Protein AF-0000000086747453 (afdb_homodimer)

Sequence (308 aa):
MSNSTLVGLSLPAKHEIEIAMRSQRELAAFLSTTLETQQISIKGTDDTFHQIELPTSALTMLMDILGELAAGNAVQIVPVHAELTTQEAANIMNVSRPHMVKLLEEGQLPHHKTGRHRRVLFSDLMEYKKKRDADSLAAMQELADQAQKLGLGYMSNSTLVGLSLPAKHEIEIAMRSQRELAAFLSTTLETQQISIKGTDDTFHQIELPTSALTMLMDILGELAAGNAVQIVPVHAELTTQEAANIMNVSRPHMVKLLEEGQLPHHKTGRHRRVLFSDLMEYKKKRDADSLAAMQELADQAQKLGLGY

InterPro domains:
  IPR010093 SinI-like, DNA-binding domain [TIGR01764] (84-131)
  IPR041657 Helix-turn-helix domain, group 17 [PF12728] (84-132)

Secondary structure (DSSP, 8-state):
------TT--PPPHHHHHHHHHHHHHHHHH--TTSSEEEEEEE-TTS-EEEEEEEHHHHHHHHHHHHHHHTT-EEEEEEEPSEE-HHHHHHHHTS-HHHHHHHHHTTSS--EEETTEEEEEHHHHHHHHHHHHHHHHHHHHHHHHHHHHHS---/------TT--PPPHHHHHHHHHHHHHHHHH--TTSSEEEEEEE-TTS-EEEEEEEHHHHHHHHHHHHHHHTT-EEEEEEEPSEE-HHHHHHHHTS-HHHHHHHHHTTSS--EEETTEEEEEHHHHHHHHHHHHHHHHHHHHHHHHHHHHHS---

Foldseek 3Di:
DFPQVPPPFDWDDPVLLVVLVVVLVVLVVVQDPVDQWDWDWDQDPVRDTDIDIDGSVVSVVVSVCSVQNNVRHTDTDGDDDQKDFLVRLCVVLVHDSVVSVVCDVVPVFDWDDDDPTIIGGPVRSVVSSVVVVVVVVVVVVVVVVVVVVVPDPD/DFPQVPPPFDWDDPVLLVVLVVVLVVLVVVQDPVDQWDWDWDQDPVRDTDIDIDGSVVSVVVSVCSVQNNVRHTDTDGDDDQKDFLVRLCVVLVHDSVVSVVCDVVPVFDWDDDDPTIIGGPVRSVVSSVVVVVVVVVVVVVVVVVVVVVPDPD

Radius of gyration: 23.02 Å; Cα contacts (8 Å, |Δi|>4): 430; chains: 2; bounding box: 69×55×70 Å

Solvent-accessible surface area (backbone atoms only — not comparable to full-atom values): 16741 Å² total; per-residue (Å²): 129,86,77,47,71,68,81,75,66,51,67,52,50,72,69,46,18,56,38,18,45,53,31,29,54,50,47,61,71,38,58,59,87,85,42,69,56,41,50,32,29,37,49,23,91,84,74,42,74,43,79,42,56,37,41,31,67,57,53,52,49,40,41,51,50,24,49,37,26,38,72,56,29,20,63,42,63,36,74,40,58,67,64,26,44,58,60,55,46,10,58,74,68,68,48,52,50,69,57,43,50,48,40,43,73,70,60,76,38,78,66,46,66,64,87,92,42,58,32,30,43,39,69,58,50,46,52,47,49,52,52,50,53,52,50,48,53,50,49,50,50,49,49,52,52,47,47,56,64,70,46,78,88,118,128,86,75,47,72,68,82,77,64,51,68,52,50,72,70,47,17,55,37,17,46,54,30,30,53,52,48,61,72,37,57,60,87,84,42,71,55,42,50,32,28,37,49,24,91,84,73,42,74,44,79,40,55,38,40,29,69,57,53,52,49,40,40,52,50,24,50,38,25,38,72,56,29,19,63,41,63,35,74,39,58,66,65,26,44,57,59,55,47,9,58,75,67,68,48,53,50,70,56,43,51,49,39,42,73,72,60,78,39,78,68,47,68,64,86,93,42,58,33,30,43,40,68,56,49,46,51,47,50,51,52,50,53,52,50,48,52,50,50,50,49,50,51,51,52,47,44,56,66,68,46,80,88,118

Structure (mmCIF, N/CA/C/O backbone):
data_AF-0000000086747453-model_v1
#
loop_
_entity.id
_entity.type
_entity.pdbx_description
1 polymer 'DNA-binding protein'
#
loop_
_atom_site.group_PDB
_atom_site.id
_atom_site.type_symbol
_atom_site.label_atom_id
_atom_site.label_alt_id
_atom_site.label_comp_id
_atom_site.label_asym_id
_atom_site.label_entity_id
_atom_site.label_seq_id
_atom_site.pdbx_PDB_ins_code
_atom_site.Cartn_x
_atom_site.Cartn_y
_atom_site.Cartn_z
_atom_site.occupancy
_atom_site.B_iso_or_equiv
_atom_site.auth_seq_id
_atom_site.auth_comp_id
_atom_site.auth_asym_id
_atom_site.auth_atom_id
_atom_site.pdbx_PDB_model_num
ATOM 1 N N . MET A 1 1 ? 0.78 7.035 16.438 1 29.84 1 MET A N 1
ATOM 2 C CA . MET A 1 1 ? 1.633 7.344 15.289 1 29.84 1 MET A CA 1
ATOM 3 C C . MET A 1 1 ? 1.836 6.113 14.414 1 29.84 1 MET A C 1
ATOM 5 O O . MET A 1 1 ? 2.299 5.078 14.891 1 29.84 1 MET A O 1
ATOM 9 N N . SER A 1 2 ? 0.952 5.84 13.469 1 36.12 2 SER A N 1
ATOM 10 C CA . SER A 1 2 ? 0.853 4.602 12.703 1 36.12 2 SER A CA 1
ATOM 11 C C . SER A 1 2 ? 2.182 4.254 12.039 1 36.12 2 SER A C 1
ATOM 13 O O . SER A 1 2 ? 2.734 5.059 11.289 1 36.12 2 SER A O 1
ATOM 15 N N . ASN A 1 3 ? 2.922 3.449 12.727 1 36.38 3 ASN A N 1
ATOM 16 C CA . ASN A 1 3 ? 4.207 2.904 12.297 1 36.38 3 ASN A CA 1
ATOM 17 C C . ASN A 1 3 ? 4.117 2.289 10.906 1 36.38 3 ASN A C 1
ATOM 19 O O . ASN A 1 3 ? 3.631 1.168 10.742 1 36.38 3 ASN A O 1
ATOM 23 N N . SER A 1 4 ? 3.826 3.025 9.953 1 43.78 4 SER A N 1
ATOM 24 C CA . SER A 1 4 ? 3.934 2.475 8.609 1 43.78 4 SER A CA 1
ATOM 25 C C . SER A 1 4 ? 5.301 1.841 8.375 1 43.78 4 SER A C 1
ATOM 27 O O . SER A 1 4 ? 6.332 2.467 8.633 1 43.78 4 SER A O 1
ATOM 29 N N . THR A 1 5 ? 5.414 0.6 8.641 1 41.72 5 THR A N 1
ATOM 30 C CA . THR A 1 5 ? 6.652 -0.098 8.312 1 41.72 5 THR A CA 1
ATOM 31 C C . THR A 1 5 ? 7.141 0.287 6.922 1 41.72 5 THR A C 1
ATOM 33 O O . THR A 1 5 ? 6.445 0.063 5.93 1 41.72 5 THR A O 1
ATOM 36 N N . LEU A 1 6 ? 7.742 1.444 6.836 1 48 6 LEU A N 1
ATOM 37 C CA . LEU A 1 6 ? 8.406 1.953 5.641 1 48 6 LEU A CA 1
ATOM 38 C C . LEU A 1 6 ? 9.531 1.023 5.207 1 48 6 LEU A C 1
ATOM 40 O O . LEU A 1 6 ? 10.672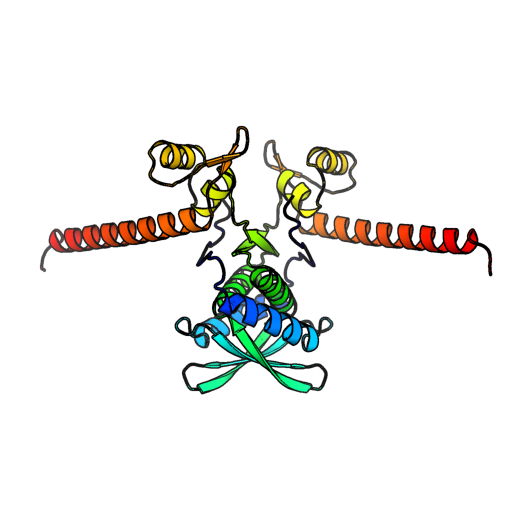 1.463 5.031 1 48 6 LEU A O 1
ATOM 44 N N . VAL A 1 7 ? 9.352 -0.242 5.414 1 45.88 7 VAL A N 1
ATOM 45 C CA . VAL A 1 7 ? 10.477 -1.063 4.984 1 45.88 7 VAL A CA 1
ATOM 46 C C . VAL A 1 7 ? 10.539 -1.102 3.459 1 45.88 7 VAL A C 1
ATOM 48 O O . VAL A 1 7 ? 9.578 -1.501 2.801 1 45.88 7 VAL A O 1
ATOM 51 N N . GLY A 1 8 ? 11.656 -0.355 2.9 1 60.25 8 GLY A N 1
ATOM 52 C CA . GLY A 1 8 ? 12.336 -0.325 1.614 1 60.25 8 GLY A CA 1
ATOM 53 C C . GLY A 1 8 ? 11.648 0.57 0.6 1 60.25 8 GLY A C 1
ATOM 54 O O . GLY A 1 8 ? 11.328 0.131 -0.508 1 60.25 8 GLY A O 1
ATOM 55 N N . LEU A 1 9 ? 11.18 1.606 1.142 1 74.06 9 LEU A N 1
ATOM 56 C CA . LEU A 1 9 ? 10.633 2.572 0.195 1 74.06 9 LEU A CA 1
ATOM 57 C C . LEU A 1 9 ? 11.711 3.045 -0.78 1 74.06 9 LEU A C 1
ATOM 59 O O . LEU A 1 9 ? 12.781 3.48 -0.362 1 74.06 9 LEU A O 1
ATOM 63 N N . SER A 1 10 ? 11.617 2.59 -1.969 1 78.25 10 SER A N 1
ATOM 64 C CA . SER A 1 10 ? 12.547 3.025 -3.006 1 78.25 10 SER A CA 1
ATOM 65 C C . SER A 1 10 ? 11.836 3.215 -4.34 1 78.25 10 SER A C 1
ATOM 67 O O . SER A 1 10 ? 10.805 2.592 -4.594 1 78.25 10 SER A O 1
ATOM 69 N N . LEU A 1 11 ? 12.375 4.125 -5.109 1 86.88 11 LEU A N 1
ATOM 70 C CA . LEU A 1 11 ? 11.906 4.242 -6.484 1 86.88 11 LEU A CA 1
ATOM 71 C C . LEU A 1 11 ? 12.32 3.029 -7.309 1 86.88 11 LEU A C 1
ATOM 73 O O . LEU A 1 11 ? 13.422 2.508 -7.137 1 86.88 11 LEU A O 1
ATOM 77 N N . PRO A 1 12 ? 11.43 2.654 -8.195 1 89.44 12 PRO A N 1
ATOM 78 C CA . PRO A 1 12 ? 11.805 1.506 -9.023 1 89.44 12 PRO A CA 1
ATOM 79 C C . PRO A 1 12 ? 12.852 1.86 -10.078 1 89.44 12 PRO A C 1
ATOM 81 O O . PRO A 1 12 ? 12.82 2.961 -10.633 1 89.44 12 PRO A O 1
ATOM 84 N N . ALA A 1 13 ? 13.742 0.905 -10.375 1 90.31 13 ALA A N 1
ATOM 85 C CA . ALA A 1 13 ? 14.688 1.031 -11.477 1 90.31 13 ALA A CA 1
ATOM 86 C C . ALA A 1 13 ? 13.977 0.874 -12.82 1 90.31 13 ALA A C 1
ATOM 88 O O . ALA A 1 13 ? 12.844 0.397 -12.883 1 90.31 13 ALA A O 1
ATOM 89 N N . LYS A 1 14 ? 14.625 1.313 -13.859 1 93.44 14 LYS A N 1
ATOM 90 C CA . LYS A 1 14 ? 14.039 1.251 -15.195 1 93.44 14 LYS A CA 1
ATOM 91 C C . LYS A 1 14 ? 13.602 -0.171 -15.539 1 93.44 14 LYS A C 1
ATOM 93 O O . LYS A 1 14 ? 12.5 -0.383 -16.047 1 93.44 14 LYS A O 1
ATOM 98 N N . HIS A 1 15 ? 14.484 -1.06 -15.273 1 94.56 15 HIS A N 1
ATOM 99 C CA . HIS A 1 15 ? 14.156 -2.449 -15.57 1 94.56 15 HIS A CA 1
ATOM 100 C C . HIS A 1 15 ? 12.977 -2.934 -14.742 1 94.56 15 HIS A C 1
ATOM 102 O O . HIS A 1 15 ? 12.156 -3.721 -15.219 1 94.56 15 HIS A O 1
ATOM 108 N N . GLU A 1 16 ? 12.875 -2.498 -13.539 1 94.75 16 GLU A N 1
ATOM 109 C CA . GLU A 1 16 ? 11.766 -2.863 -12.664 1 94.75 16 GLU A CA 1
ATOM 110 C C . GLU A 1 16 ? 10.445 -2.322 -13.203 1 94.75 16 GLU A C 1
ATOM 112 O O . GLU A 1 16 ? 9.406 -2.982 -13.094 1 94.75 16 GLU A O 1
ATOM 117 N N . ILE A 1 17 ? 10.523 -1.172 -13.781 1 96.25 17 ILE A N 1
ATOM 118 C CA . ILE A 1 17 ? 9.344 -0.537 -14.359 1 96.25 17 ILE A CA 1
ATOM 119 C C . ILE A 1 17 ? 8.789 -1.404 -15.492 1 96.25 17 ILE A C 1
ATOM 121 O O . ILE A 1 17 ? 7.586 -1.666 -15.547 1 96.25 17 ILE A O 1
ATOM 125 N N . GLU A 1 18 ? 9.648 -1.836 -16.266 1 97.69 18 GLU A N 1
ATOM 126 C CA . GLU A 1 18 ? 9.25 -2.658 -17.391 1 97.69 18 GLU A CA 1
ATOM 127 C C . GLU A 1 18 ? 8.633 -3.977 -16.938 1 97.69 18 GLU A C 1
ATOM 129 O O . GLU A 1 18 ? 7.605 -4.402 -17.469 1 97.69 18 GLU A O 1
ATOM 134 N N . ILE A 1 19 ? 9.234 -4.559 -15.961 1 98.06 19 ILE A N 1
ATOM 135 C CA . ILE A 1 19 ? 8.742 -5.828 -15.445 1 98.06 19 ILE A CA 1
ATOM 136 C C . ILE A 1 19 ? 7.387 -5.617 -14.766 1 98.06 19 ILE A C 1
ATOM 138 O O . ILE A 1 19 ? 6.48 -6.441 -14.906 1 98.06 19 ILE A O 1
ATOM 142 N N . ALA A 1 20 ? 7.285 -4.535 -14.094 1 98.38 20 ALA A N 1
ATOM 143 C CA . ALA A 1 20 ? 6.035 -4.223 -13.398 1 98.38 20 ALA A CA 1
ATOM 144 C C . ALA A 1 20 ? 4.891 -4.043 -14.398 1 98.38 20 ALA A C 1
ATOM 146 O O . ALA A 1 20 ? 3.771 -4.5 -14.148 1 98.38 20 ALA A O 1
ATOM 147 N N . MET A 1 21 ? 5.16 -3.393 -15.484 1 98 21 MET A N 1
ATOM 148 C CA . MET A 1 21 ? 4.145 -3.184 -16.516 1 98 21 MET A CA 1
ATOM 149 C C . MET A 1 21 ? 3.633 -4.516 -17.047 1 98 21 MET A C 1
ATOM 151 O O . MET A 1 21 ? 2.424 -4.734 -17.125 1 98 21 MET A O 1
ATOM 155 N N . ARG A 1 22 ? 4.547 -5.344 -17.375 1 97.81 22 ARG A N 1
ATOM 156 C CA . ARG A 1 22 ? 4.188 -6.648 -17.906 1 97.81 22 ARG A CA 1
ATOM 157 C C . ARG A 1 22 ? 3.471 -7.5 -16.875 1 97.81 22 ARG A C 1
ATOM 159 O O . ARG A 1 22 ? 2.449 -8.125 -17.172 1 97.81 22 ARG A O 1
ATOM 166 N N . SER A 1 23 ? 3.967 -7.527 -15.703 1 98 23 SER A N 1
ATOM 167 C CA . SER A 1 23 ? 3.402 -8.391 -14.664 1 98 23 SER A CA 1
ATOM 168 C C . SER A 1 23 ? 2.029 -7.895 -14.219 1 98 23 SER A C 1
ATOM 170 O O . SER A 1 23 ? 1.165 -8.695 -13.859 1 98 23 SER A O 1
ATOM 172 N N . GLN A 1 24 ? 1.843 -6.617 -14.258 1 97.75 24 GLN A N 1
ATOM 173 C CA . GLN A 1 24 ? 0.52 -6.09 -13.938 1 97.75 24 GLN A CA 1
ATOM 174 C C . GLN A 1 24 ? -0.531 -6.613 -14.906 1 97.75 24 GLN A C 1
ATOM 176 O O . GLN A 1 24 ? -1.608 -7.047 -14.492 1 97.75 24 GLN A O 1
ATOM 181 N N . ARG A 1 25 ? -0.202 -6.52 -16.156 1 97.06 25 ARG A N 1
ATOM 182 C CA . ARG A 1 25 ? -1.124 -6.973 -17.203 1 97.06 25 ARG A CA 1
ATOM 183 C C . ARG A 1 25 ? -1.406 -8.469 -17.062 1 97.06 25 ARG A C 1
ATOM 185 O O . ARG A 1 25 ? -2.555 -8.898 -17.188 1 97.06 25 ARG A O 1
ATOM 192 N N . GLU A 1 26 ? -0.38 -9.203 -16.859 1 96.69 26 GLU A N 1
ATOM 193 C CA . GLU A 1 26 ? -0.525 -10.648 -16.734 1 96.69 26 GLU A CA 1
ATOM 194 C C . GLU A 1 26 ? -1.356 -11.016 -15.508 1 96.69 26 GLU A C 1
ATOM 196 O O . GLU A 1 26 ? -2.24 -11.867 -15.578 1 96.69 26 GLU A O 1
ATOM 201 N N . LEU A 1 27 ? -1.058 -10.398 -14.398 1 96.38 27 LEU A N 1
ATOM 202 C CA . LEU A 1 27 ? -1.822 -10.664 -13.18 1 96.38 27 LEU A CA 1
ATOM 203 C C . LEU A 1 27 ? -3.295 -10.32 -13.383 1 96.38 27 LEU A C 1
ATOM 205 O O . LEU A 1 27 ? -4.176 -11.07 -12.953 1 96.38 27 LEU A O 1
ATOM 209 N N . ALA A 1 28 ? -3.529 -9.219 -14.031 1 95.19 28 ALA A N 1
ATOM 210 C CA . ALA A 1 28 ? -4.898 -8.805 -14.312 1 95.19 28 ALA A CA 1
ATOM 211 C C . ALA A 1 28 ? -5.617 -9.836 -15.18 1 95.19 28 ALA A C 1
ATOM 213 O O . ALA A 1 28 ? -6.812 -10.078 -15 1 95.19 28 ALA A O 1
ATOM 214 N N . ALA A 1 29 ? -4.875 -10.406 -16.047 1 95.19 29 ALA A N 1
ATOM 215 C CA . ALA A 1 29 ? -5.457 -11.359 -16.984 1 95.19 29 ALA A CA 1
ATOM 216 C C . ALA A 1 29 ? -5.816 -12.664 -16.281 1 95.19 29 ALA A C 1
ATOM 218 O O . ALA A 1 29 ? -6.797 -13.32 -16.641 1 95.19 29 ALA A O 1
ATOM 219 N N . PHE A 1 30 ? -5.098 -12.969 -15.273 1 94.5 30 PHE A N 1
ATOM 220 C CA . PHE A 1 30 ? -5.223 -14.312 -14.734 1 94.5 30 PHE A CA 1
ATOM 221 C C . PHE A 1 30 ? -5.957 -14.297 -13.398 1 94.5 30 PHE A C 1
ATOM 223 O O . PHE A 1 30 ? -6.492 -15.32 -12.969 1 94.5 30 PHE A O 1
ATOM 230 N N . LEU A 1 31 ? -5.996 -13.164 -12.773 1 91.94 31 LEU A N 1
ATOM 231 C CA . LEU A 1 31 ? -6.613 -13.031 -11.461 1 91.94 31 LEU A CA 1
ATOM 232 C C . LEU A 1 31 ? -8.133 -13.133 -11.555 1 91.94 31 LEU A C 1
ATOM 234 O O . LEU A 1 31 ? -8.742 -12.516 -12.43 1 91.94 31 LEU A O 1
ATOM 238 N N . SER A 1 32 ? -8.703 -13.945 -10.719 1 89.5 32 SER A N 1
ATOM 239 C CA . SER A 1 32 ? -10.156 -13.992 -10.594 1 89.5 32 SER A CA 1
ATOM 240 C C . SER A 1 32 ? -10.633 -13.117 -9.438 1 89.5 32 SER A C 1
ATOM 242 O O . SER A 1 32 ? -10.336 -13.398 -8.273 1 89.5 32 SER A O 1
ATOM 244 N N . THR A 1 33 ? -11.461 -12.211 -9.711 1 83.56 33 THR A N 1
ATOM 245 C CA . THR A 1 33 ? -11.93 -11.297 -8.672 1 83.56 33 THR A CA 1
ATOM 246 C C . THR A 1 33 ? -13.188 -11.844 -8.008 1 83.56 33 THR A C 1
ATOM 248 O O . THR A 1 33 ? -13.703 -11.258 -7.051 1 83.56 33 THR A O 1
ATOM 251 N N . THR A 1 34 ? -13.625 -13 -8.445 1 87.88 34 THR A N 1
ATOM 252 C CA . THR A 1 34 ? -14.844 -13.562 -7.875 1 87.88 34 THR A CA 1
ATOM 253 C C . THR A 1 34 ? -14.516 -14.531 -6.738 1 87.88 34 THR A C 1
ATOM 255 O O . THR A 1 34 ? -15.375 -14.852 -5.922 1 87.88 34 THR A O 1
ATOM 258 N N . LEU A 1 35 ? -13.32 -15.008 -6.758 1 91.19 35 LEU A N 1
ATOM 259 C CA . LEU A 1 35 ? -12.891 -15.914 -5.699 1 91.19 35 LEU A CA 1
ATOM 260 C C . LEU A 1 35 ? -12.359 -15.141 -4.5 1 91.19 35 LEU A C 1
ATOM 262 O O . LEU A 1 35 ? -11.797 -14.055 -4.656 1 91.19 35 LEU A O 1
ATOM 266 N N . GLU A 1 36 ? -12.531 -15.719 -3.334 1 92.69 36 GLU A N 1
ATOM 267 C CA . GLU A 1 36 ? -12.008 -15.102 -2.119 1 92.69 36 GLU A CA 1
ATOM 268 C C . GLU A 1 36 ? -10.492 -15.273 -2.016 1 92.69 36 GLU A C 1
ATOM 270 O O . GLU A 1 36 ? -9.805 -14.43 -1.444 1 92.69 36 GLU A O 1
ATOM 275 N N . THR A 1 37 ? -10.109 -16.453 -2.52 1 95.62 37 THR A N 1
ATOM 276 C CA . THR A 1 37 ? -8.68 -16.75 -2.492 1 95.62 37 THR A CA 1
ATOM 277 C C . THR A 1 37 ? -8.195 -17.203 -3.863 1 95.62 37 THR A C 1
ATOM 279 O O . THR A 1 37 ? -9 -17.516 -4.742 1 95.62 37 THR A O 1
ATOM 282 N N . GLN A 1 38 ? -6.902 -17.109 -4.016 1 95.31 38 GLN A N 1
ATOM 283 C CA . GLN A 1 38 ? -6.238 -17.594 -5.223 1 95.31 38 GLN A CA 1
ATOM 284 C C . GLN A 1 38 ? -5.066 -18.516 -4.875 1 95.31 38 GLN A C 1
ATOM 286 O O . GLN A 1 38 ? -4.422 -18.344 -3.84 1 95.31 38 GLN A O 1
ATOM 291 N N . GLN A 1 39 ? -4.859 -19.469 -5.746 1 96.06 39 GLN A N 1
ATOM 292 C CA . GLN A 1 39 ? -3.713 -20.359 -5.598 1 96.06 39 GLN A CA 1
ATOM 293 C C . GLN A 1 39 ? -2.529 -19.875 -6.43 1 96.06 39 GLN A C 1
ATOM 295 O O . GLN A 1 39 ? -2.643 -19.719 -7.648 1 96.06 39 GLN A O 1
ATOM 300 N N . ILE A 1 40 ? -1.439 -19.688 -5.754 1 96.62 40 ILE A N 1
ATOM 301 C CA . ILE A 1 40 ? -0.208 -19.25 -6.406 1 96.62 40 ILE A CA 1
ATOM 302 C C . ILE A 1 40 ? 0.917 -20.234 -6.078 1 96.62 40 ILE A C 1
ATOM 304 O O . ILE A 1 40 ? 0.85 -20.953 -5.078 1 96.62 40 ILE A O 1
ATOM 308 N N . SER A 1 41 ? 1.887 -20.312 -6.949 1 96.81 41 SER A N 1
ATOM 309 C CA . SER A 1 41 ? 3.141 -21 -6.664 1 96.81 41 SER A CA 1
ATOM 310 C C . SER A 1 41 ? 4.336 -20.062 -6.855 1 96.81 41 SER A C 1
ATOM 312 O O . SER A 1 41 ? 4.348 -19.25 -7.773 1 96.81 41 SER A O 1
ATOM 314 N N . ILE A 1 42 ? 5.258 -20.141 -6.008 1 96.62 42 ILE A N 1
ATOM 315 C CA . ILE A 1 42 ? 6.469 -19.328 -6.113 1 96.62 42 ILE A CA 1
ATOM 316 C C . ILE A 1 42 ? 7.688 -20.25 -6.207 1 96.62 42 ILE A C 1
ATOM 318 O O . ILE A 1 42 ? 7.777 -21.25 -5.496 1 96.62 42 ILE A O 1
ATOM 322 N N . LYS A 1 43 ? 8.547 -19.891 -7.129 1 95.19 43 LYS A N 1
ATOM 323 C CA . LYS A 1 43 ? 9.797 -20.625 -7.219 1 95.19 43 LYS A CA 1
ATOM 324 C C . LYS A 1 43 ? 10.75 -20.234 -6.102 1 95.19 43 LYS A C 1
ATOM 326 O O . LYS A 1 43 ? 11.211 -19.094 -6.043 1 95.19 43 LYS A O 1
ATOM 331 N N . GLY A 1 44 ? 11.016 -21.203 -5.266 1 91.19 44 GLY A N 1
ATOM 332 C CA . GLY A 1 44 ? 11.914 -20.938 -4.152 1 91.19 44 GLY A CA 1
ATOM 333 C C . GLY A 1 44 ? 13.383 -21 -4.543 1 91.19 44 GLY A C 1
ATOM 334 O O . GLY A 1 44 ? 13.711 -21.156 -5.723 1 91.19 44 GLY A O 1
ATOM 335 N N . THR A 1 45 ? 14.242 -20.734 -3.518 1 86.44 45 THR A N 1
ATOM 336 C CA . THR A 1 45 ? 15.68 -20.797 -3.73 1 86.44 45 THR A CA 1
ATOM 337 C C . THR A 1 45 ? 16.109 -22.219 -4.078 1 86.44 45 THR A C 1
ATOM 339 O O . THR A 1 45 ? 17.188 -22.438 -4.637 1 86.44 45 THR A O 1
ATOM 342 N N . ASP A 1 46 ? 15.312 -23.203 -3.678 1 87.94 46 ASP A N 1
ATOM 343 C CA . ASP A 1 46 ? 15.57 -24.609 -3.982 1 87.94 46 ASP A CA 1
ATOM 344 C C . ASP A 1 46 ? 15.164 -24.938 -5.414 1 87.94 46 ASP A C 1
ATOM 346 O O . ASP A 1 46 ? 15.242 -26.094 -5.836 1 87.94 46 ASP A O 1
ATOM 350 N N . ASP A 1 47 ? 14.703 -24.031 -6.152 1 88.06 47 ASP A N 1
ATOM 351 C CA . ASP A 1 47 ? 14.305 -24.156 -7.551 1 88.06 47 ASP A CA 1
ATOM 352 C C . ASP A 1 47 ? 13.039 -25 -7.695 1 88.06 47 ASP A C 1
ATOM 354 O O . ASP A 1 47 ? 12.797 -25.578 -8.75 1 88.06 47 ASP A O 1
ATOM 358 N N . THR A 1 48 ? 12.359 -25.141 -6.574 1 92.12 48 THR A N 1
ATOM 359 C CA . THR A 1 48 ? 11.07 -25.828 -6.594 1 92.12 48 THR A CA 1
ATOM 360 C C . THR A 1 48 ? 9.93 -24.828 -6.352 1 92.12 48 THR A C 1
ATOM 362 O O . THR A 1 48 ? 10.141 -23.766 -5.754 1 92.12 48 THR A O 1
ATOM 365 N N . PHE A 1 49 ? 8.844 -25.219 -6.914 1 93.06 49 PHE A N 1
ATOM 366 C CA . PHE A 1 49 ? 7.68 -24.359 -6.723 1 93.06 49 PHE A CA 1
ATOM 367 C C . PHE A 1 49 ? 6.926 -24.75 -5.453 1 93.06 49 PHE A C 1
ATOM 369 O O . PHE A 1 49 ? 6.719 -25.938 -5.188 1 93.06 49 PHE A O 1
ATOM 376 N N . HIS A 1 50 ? 6.578 -23.75 -4.742 1 95.94 50 HIS A N 1
ATOM 377 C CA . HIS A 1 50 ? 5.809 -23.922 -3.518 1 95.94 50 HIS A CA 1
ATOM 378 C C . HIS A 1 50 ? 4.449 -23.234 -3.623 1 95.94 50 HIS A C 1
ATOM 380 O O . HIS A 1 50 ? 4.363 -22.078 -4.031 1 95.94 50 HIS A O 1
ATOM 386 N N . GLN A 1 51 ? 3.445 -23.984 -3.266 1 95.88 51 GLN A N 1
ATOM 387 C CA . GLN A 1 51 ? 2.086 -23.469 -3.396 1 95.88 51 GLN A CA 1
ATOM 388 C C . GLN A 1 51 ? 1.698 -22.625 -2.184 1 95.88 51 GLN A C 1
ATOM 390 O O . GLN A 1 51 ? 2.014 -22.984 -1.047 1 95.88 51 GLN A O 1
ATOM 395 N N . ILE A 1 52 ? 1.048 -21.547 -2.451 1 97.06 52 ILE A N 1
ATOM 396 C CA . ILE A 1 52 ? 0.554 -20.625 -1.428 1 97.06 52 ILE A CA 1
ATOM 397 C C . ILE A 1 52 ? -0.858 -20.172 -1.783 1 97.06 52 ILE A C 1
ATOM 399 O O . ILE A 1 52 ? -1.136 -19.828 -2.938 1 97.06 52 ILE A O 1
ATOM 403 N N . GLU A 1 53 ? -1.727 -20.219 -0.804 1 97.62 53 GLU A N 1
ATOM 404 C CA . GLU A 1 53 ? -3.049 -19.609 -0.971 1 97.62 53 GLU A CA 1
ATOM 405 C C . GLU A 1 53 ? -3.076 -18.188 -0.45 1 97.62 53 GLU A C 1
ATOM 407 O O . GLU A 1 53 ? -2.703 -17.922 0.697 1 97.62 53 GLU A O 1
ATOM 412 N N . LEU A 1 54 ? -3.467 -17.297 -1.333 1 97.75 54 LEU A N 1
ATOM 413 C CA . LEU A 1 54 ? -3.48 -15.883 -0.974 1 97.75 54 LEU A CA 1
ATOM 414 C C . LEU A 1 54 ? -4.898 -15.328 -1.014 1 97.75 54 LEU A C 1
ATOM 416 O O . LEU A 1 54 ? -5.695 -15.711 -1.873 1 97.75 54 LEU A O 1
ATOM 420 N N . PRO A 1 55 ? -5.207 -14.422 -0.116 1 96.75 55 PRO A N 1
ATOM 421 C CA . PRO A 1 55 ? -6.461 -13.688 -0.311 1 96.75 55 PRO A CA 1
ATOM 422 C C . PRO A 1 55 ? -6.5 -12.93 -1.634 1 96.75 55 PRO A C 1
ATOM 424 O O . PRO A 1 55 ? -5.508 -12.297 -2.02 1 96.75 55 PRO A O 1
ATOM 427 N N . THR A 1 56 ? -7.625 -12.93 -2.287 1 95.06 56 THR A N 1
ATOM 428 C CA . THR A 1 56 ? -7.77 -12.203 -3.545 1 95.06 56 THR A CA 1
ATOM 429 C C . THR A 1 56 ? -7.578 -10.703 -3.332 1 95.06 56 THR A C 1
ATOM 431 O O . THR A 1 56 ? -6.996 -10.023 -4.18 1 95.06 56 THR A O 1
ATOM 434 N N . SER A 1 57 ? -8.008 -10.273 -2.211 1 93.5 57 SER A N 1
ATOM 435 C CA . SER A 1 57 ? -7.855 -8.859 -1.896 1 93.5 57 SER A CA 1
ATOM 436 C C . SER A 1 57 ? -6.387 -8.445 -1.88 1 93.5 57 SER A C 1
ATOM 438 O O . SER A 1 57 ? -6.031 -7.363 -2.355 1 93.5 57 SER A O 1
ATOM 440 N N . ALA A 1 58 ? -5.539 -9.289 -1.384 1 96.62 58 ALA A N 1
ATOM 441 C CA . ALA A 1 58 ? -4.109 -9 -1.341 1 96.62 58 ALA A CA 1
ATOM 442 C C . ALA A 1 58 ? -3.516 -8.945 -2.746 1 96.62 58 ALA A C 1
ATOM 444 O O . ALA A 1 58 ? -2.684 -8.086 -3.047 1 96.62 58 ALA A O 1
ATOM 445 N N . LEU A 1 59 ? -3.918 -9.797 -3.615 1 96.25 59 LEU A N 1
ATOM 446 C CA . LEU A 1 59 ? -3.418 -9.836 -4.984 1 96.25 59 LEU A CA 1
ATOM 447 C C . LEU A 1 59 ? -3.924 -8.633 -5.781 1 96.25 59 LEU A C 1
ATOM 449 O O . LEU A 1 59 ? -3.221 -8.125 -6.656 1 96.25 59 LEU A O 1
ATOM 453 N N . THR A 1 60 ? -5.113 -8.25 -5.473 1 95 60 THR A N 1
ATOM 454 C CA . THR A 1 60 ? -5.625 -7.027 -6.086 1 95 60 THR A CA 1
ATOM 455 C C . THR A 1 60 ? -4.773 -5.824 -5.691 1 95 60 THR A C 1
ATOM 457 O O . THR A 1 60 ? -4.477 -4.969 -6.527 1 95 60 THR A O 1
ATOM 460 N N . MET A 1 61 ? -4.375 -5.816 -4.445 1 95.25 61 MET A N 1
ATOM 461 C CA . MET A 1 61 ? -3.5 -4.742 -3.986 1 95.25 61 MET A CA 1
ATOM 462 C C . MET A 1 61 ? -2.125 -4.844 -4.637 1 95.25 61 MET A C 1
ATOM 464 O O . MET A 1 61 ? -1.493 -3.828 -4.926 1 95.25 61 MET A O 1
ATOM 468 N N . LEU A 1 62 ? -1.651 -6.039 -4.84 1 96.81 62 LEU A N 1
ATOM 469 C CA . LEU A 1 62 ? -0.399 -6.238 -5.562 1 96.81 62 LEU A CA 1
ATOM 470 C C . LEU A 1 62 ? -0.484 -5.668 -6.973 1 96.81 62 LEU A C 1
ATOM 472 O O . LEU A 1 62 ? 0.47 -5.059 -7.457 1 96.81 62 LEU A O 1
ATOM 476 N N . MET A 1 63 ? -1.592 -5.879 -7.602 1 96.31 63 MET A N 1
ATOM 477 C CA . MET A 1 63 ? -1.819 -5.316 -8.93 1 96.31 63 MET A CA 1
ATOM 478 C C . MET A 1 63 ? -1.706 -3.797 -8.906 1 96.31 63 MET A C 1
ATOM 480 O O . MET A 1 63 ? -1.093 -3.201 -9.797 1 96.31 63 MET A O 1
ATOM 484 N N . ASP A 1 64 ? -2.273 -3.229 -7.895 1 94.81 64 ASP A N 1
ATOM 485 C CA . ASP A 1 64 ? -2.174 -1.782 -7.73 1 94.81 64 ASP A CA 1
ATOM 486 C C . ASP A 1 64 ? -0.72 -1.349 -7.555 1 94.81 64 ASP A C 1
ATOM 488 O O . ASP A 1 64 ? -0.291 -0.347 -8.133 1 94.81 64 ASP A O 1
ATOM 492 N N . ILE A 1 65 ? -0.03 -2.047 -6.746 1 96.25 65 ILE A N 1
ATOM 493 C CA . ILE A 1 65 ? 1.381 -1.768 -6.5 1 96.25 65 ILE A CA 1
ATOM 494 C C . ILE A 1 65 ? 2.152 -1.815 -7.816 1 96.25 65 ILE A C 1
ATOM 496 O O . ILE A 1 65 ? 2.916 -0.898 -8.133 1 96.25 65 ILE A O 1
ATOM 500 N N . LEU A 1 66 ? 1.941 -2.85 -8.562 1 97.62 66 LEU A N 1
ATOM 501 C CA . LEU A 1 66 ? 2.609 -3 -9.852 1 97.62 66 LEU A CA 1
ATOM 502 C C . LEU A 1 66 ? 2.281 -1.831 -10.773 1 97.62 66 LEU A C 1
ATOM 504 O O . LEU A 1 66 ? 3.143 -1.361 -11.523 1 97.62 66 LEU A O 1
ATOM 508 N N . GLY A 1 67 ? 1.058 -1.418 -10.734 1 96.56 67 GLY A N 1
ATOM 509 C CA . GLY A 1 67 ? 0.667 -0.257 -11.516 1 96.56 67 GLY A CA 1
ATOM 510 C C . GLY A 1 67 ? 1.455 0.992 -11.172 1 96.56 67 GLY A C 1
ATOM 511 O O . GLY A 1 67 ? 1.875 1.735 -12.062 1 96.56 67 GLY A O 1
ATOM 512 N N . GLU A 1 68 ? 1.636 1.214 -9.883 1 93.88 68 GLU A N 1
ATOM 513 C CA . GLU A 1 68 ? 2.4 2.373 -9.43 1 93.88 68 GLU A CA 1
ATOM 514 C C . GLU A 1 68 ? 3.867 2.256 -9.828 1 93.88 68 GLU A C 1
ATOM 516 O O . GLU A 1 68 ? 4.473 3.23 -10.281 1 93.88 68 GLU A O 1
ATOM 521 N N . LEU A 1 69 ? 4.438 1.068 -9.664 1 94.06 69 LEU A N 1
ATOM 522 C CA . LEU A 1 69 ? 5.82 0.847 -10.07 1 94.06 69 LEU A CA 1
ATOM 523 C C . LEU A 1 69 ? 5.988 1.074 -11.57 1 94.06 69 LEU A C 1
ATOM 525 O O . LEU A 1 69 ? 6.965 1.69 -12 1 94.06 69 LEU A O 1
ATOM 529 N N . ALA A 1 70 ? 5.02 0.598 -12.312 1 96.12 70 ALA A N 1
ATOM 530 C CA . ALA A 1 70 ? 5.039 0.748 -13.766 1 96.12 70 ALA A CA 1
ATOM 531 C C . ALA A 1 70 ? 5.035 2.221 -14.172 1 96.12 70 ALA A C 1
ATOM 533 O O . ALA A 1 70 ? 5.598 2.59 -15.203 1 96.12 70 ALA A O 1
ATOM 534 N N . ALA A 1 71 ? 4.418 2.986 -13.383 1 93.12 71 ALA A N 1
ATOM 535 C CA . ALA A 1 71 ? 4.34 4.422 -13.633 1 93.12 71 ALA A CA 1
ATOM 536 C C . ALA A 1 71 ? 5.594 5.137 -13.141 1 93.12 71 ALA A C 1
ATOM 538 O O . ALA A 1 71 ? 5.738 6.348 -13.312 1 93.12 71 ALA A O 1
ATOM 539 N N . GLY A 1 72 ? 6.465 4.387 -12.469 1 91.19 72 GLY A N 1
ATOM 540 C CA . GLY A 1 72 ? 7.719 4.957 -12 1 91.19 72 GLY A CA 1
ATOM 541 C C . GLY A 1 72 ? 7.625 5.523 -10.594 1 91.19 72 GLY A C 1
ATOM 542 O O . GLY A 1 72 ? 8.516 6.246 -10.148 1 91.19 72 GLY A O 1
ATOM 543 N N . ASN A 1 73 ? 6.605 5.211 -9.867 1 89.5 73 ASN A N 1
ATOM 544 C CA . ASN A 1 73 ? 6.395 5.73 -8.516 1 89.5 73 ASN A CA 1
ATOM 545 C C . ASN A 1 73 ? 6.867 4.746 -7.453 1 89.5 73 ASN A C 1
ATOM 547 O O . ASN A 1 73 ? 6.836 3.533 -7.668 1 89.5 73 ASN A O 1
ATOM 551 N N . ALA A 1 74 ? 7.293 5.383 -6.348 1 90.88 74 ALA A N 1
ATOM 552 C CA . ALA A 1 74 ? 7.422 4.566 -5.145 1 90.88 74 ALA A CA 1
ATOM 553 C C . ALA A 1 74 ? 6.062 4.309 -4.504 1 90.88 74 ALA A C 1
ATOM 555 O O . ALA A 1 74 ? 5.078 4.98 -4.828 1 90.88 74 ALA A O 1
ATOM 556 N N . VAL A 1 75 ? 6.035 3.26 -3.723 1 91.5 75 VAL A N 1
ATOM 557 C CA . VAL A 1 75 ? 4.762 2.881 -3.123 1 91.5 75 VAL A CA 1
ATOM 558 C C . VAL A 1 75 ? 4.926 2.738 -1.611 1 91.5 75 VAL A C 1
ATOM 560 O O . VAL A 1 75 ? 5.91 2.17 -1.139 1 91.5 75 VAL A O 1
ATOM 563 N N . GLN A 1 76 ? 4.016 3.297 -0.918 1 88.12 76 GLN A N 1
ATOM 564 C CA . GLN A 1 76 ? 3.934 3.115 0.527 1 88.12 76 GLN A CA 1
ATOM 565 C C . GLN A 1 76 ? 2.709 2.289 0.911 1 88.12 76 GLN A C 1
ATOM 567 O O . GLN A 1 76 ? 1.623 2.488 0.364 1 88.12 76 GLN A O 1
ATOM 572 N N . ILE A 1 77 ? 2.928 1.32 1.804 1 89.88 77 ILE A N 1
ATOM 573 C CA . ILE A 1 77 ? 1.844 0.543 2.393 1 89.88 77 ILE A CA 1
ATOM 574 C C . ILE A 1 77 ? 1.432 1.162 3.727 1 89.88 77 ILE A C 1
ATOM 576 O O . ILE A 1 77 ? 2.225 1.204 4.672 1 89.88 77 ILE A O 1
ATOM 580 N N . VAL A 1 78 ? 0.209 1.544 3.785 1 85.38 78 VAL A N 1
ATOM 581 C CA . VAL A 1 78 ? -0.243 2.242 4.984 1 85.38 78 VAL A CA 1
ATOM 582 C C . VAL A 1 78 ? -1.422 1.495 5.602 1 85.38 78 VAL A C 1
ATOM 584 O O . VAL A 1 78 ? -2.447 1.291 4.949 1 85.38 78 VAL A O 1
ATOM 587 N N . PRO A 1 79 ? -1.242 1.07 6.852 1 88.38 79 PRO A N 1
ATOM 588 C CA . PRO A 1 79 ? -2.418 0.52 7.527 1 88.38 79 PRO A CA 1
ATOM 589 C C . PRO A 1 79 ? -3.492 1.572 7.793 1 88.38 79 PRO A C 1
ATOM 591 O O . PRO A 1 79 ? -3.17 2.73 8.07 1 88.38 79 PRO A O 1
ATOM 594 N N . VAL A 1 80 ? -4.707 1.148 7.57 1 85.69 80 VAL A N 1
ATOM 595 C CA . VAL A 1 80 ? -5.828 2.014 7.918 1 85.69 80 VAL A CA 1
ATOM 596 C C . VAL A 1 80 ? -6.469 1.532 9.219 1 85.69 80 VAL A C 1
ATOM 598 O O . VAL A 1 80 ? -6.867 0.37 9.328 1 85.69 80 VAL A O 1
ATOM 601 N N . HIS A 1 81 ? -6.488 2.332 10.164 1 78.75 81 HIS A N 1
ATOM 602 C CA . HIS A 1 81 ? -7.059 1.987 11.453 1 78.75 81 HIS A CA 1
ATOM 603 C C . HIS A 1 81 ? -8.578 1.87 11.375 1 78.75 81 HIS A C 1
ATOM 605 O O . HIS A 1 81 ? -9.203 2.441 10.477 1 78.75 81 HIS A O 1
ATOM 611 N N . ALA A 1 82 ? -9.039 1.104 12.391 1 80.25 82 ALA A N 1
ATOM 612 C CA . ALA A 1 82 ? -10.484 0.895 12.477 1 80.25 82 ALA A CA 1
ATOM 613 C C . ALA A 1 82 ? -11.219 2.213 12.695 1 80.25 82 ALA A C 1
ATOM 615 O O . ALA A 1 82 ? -12.352 2.381 12.242 1 80.25 82 ALA A O 1
ATOM 616 N N . GLU A 1 83 ? -10.57 3.166 13.477 1 88.44 83 GLU A N 1
ATOM 617 C CA . GLU A 1 83 ? -11.141 4.492 13.688 1 88.44 83 GLU A CA 1
ATOM 618 C C . GLU A 1 83 ? -10.328 5.566 12.969 1 88.44 83 GLU A C 1
ATOM 620 O O . GLU A 1 83 ? -9.102 5.605 13.086 1 88.44 83 GLU A O 1
ATOM 625 N N . LEU A 1 84 ? -11.039 6.406 12.258 1 92.31 84 LEU A N 1
ATOM 626 C CA . LEU A 1 84 ? -10.414 7.438 11.43 1 92.31 84 LEU A CA 1
ATOM 627 C C . LEU A 1 84 ? -10.656 8.82 12.016 1 92.31 84 LEU A C 1
ATOM 629 O O . LEU A 1 84 ? -11.719 9.086 12.578 1 92.31 84 LEU A O 1
ATOM 633 N N . THR A 1 85 ? -9.711 9.656 11.859 1 91.81 85 THR A N 1
ATOM 634 C CA . THR A 1 85 ? -9.969 11.078 12.07 1 91.81 85 THR A CA 1
ATOM 635 C C . THR A 1 85 ? -10.805 11.648 10.922 1 91.81 85 THR A C 1
ATOM 637 O O . THR A 1 85 ? -10.977 11 9.891 1 91.81 85 THR A O 1
ATOM 640 N N . THR A 1 86 ? -11.258 12.836 11.141 1 93.69 86 THR A N 1
ATOM 641 C CA . THR A 1 86 ? -12.062 13.508 10.117 1 93.69 86 THR A CA 1
ATOM 642 C C . THR A 1 86 ? -11.234 13.75 8.859 1 93.69 86 THR A C 1
ATOM 644 O O . THR A 1 86 ? -11.727 13.57 7.742 1 93.69 86 THR A O 1
ATOM 647 N N . GLN A 1 87 ? -9.992 14.086 9.062 1 90.25 87 GLN A N 1
ATOM 648 C CA . GLN A 1 87 ? -9.125 14.328 7.918 1 90.25 87 GLN A CA 1
ATOM 649 C C . GLN A 1 87 ? -8.859 13.039 7.141 1 90.25 87 GLN A C 1
ATOM 651 O O . GLN A 1 87 ? -8.898 13.031 5.91 1 90.25 87 GLN A O 1
ATOM 656 N N . GLU A 1 88 ? -8.57 12.039 7.848 1 87.81 88 GLU A N 1
ATOM 657 C CA . GLU A 1 88 ? -8.352 10.742 7.199 1 87.81 88 GLU A CA 1
ATOM 658 C C . GLU A 1 88 ? -9.578 10.312 6.406 1 87.81 88 GLU A C 1
ATOM 660 O O . GLU A 1 88 ? -9.461 9.852 5.27 1 87.81 88 GLU A O 1
ATOM 665 N N . ALA A 1 89 ? -10.672 10.453 7.016 1 93.62 89 ALA A N 1
ATOM 666 C CA . ALA A 1 89 ? -11.93 10.094 6.367 1 93.62 89 ALA A CA 1
ATOM 667 C C . ALA A 1 89 ? -12.141 10.906 5.094 1 93.62 89 ALA A C 1
ATOM 669 O O . ALA A 1 89 ? -12.516 10.359 4.055 1 93.62 89 ALA A O 1
ATOM 670 N N . ALA A 1 90 ? -11.898 12.164 5.203 1 93.31 90 ALA A N 1
ATOM 671 C CA . ALA A 1 90 ? -12.031 13.055 4.047 1 93.31 90 ALA A CA 1
ATOM 672 C C . ALA A 1 90 ? -11.117 12.609 2.908 1 93.31 90 ALA A C 1
ATOM 674 O O . ALA A 1 90 ? -11.539 12.562 1.749 1 93.31 90 ALA A O 1
ATOM 675 N N . ASN A 1 91 ? -9.914 12.242 3.26 1 84.5 91 ASN A N 1
ATOM 676 C CA . ASN A 1 91 ? -8.945 11.781 2.27 1 84.5 91 ASN A CA 1
ATOM 677 C C . ASN A 1 91 ? -9.422 10.516 1.563 1 84.5 91 ASN A C 1
ATOM 679 O O . ASN A 1 91 ? -9.344 10.414 0.338 1 84.5 91 ASN A O 1
ATOM 683 N N . ILE A 1 92 ? -9.875 9.633 2.359 1 85.75 92 ILE A N 1
ATOM 684 C CA . ILE A 1 92 ? -10.328 8.352 1.822 1 85.75 92 ILE A CA 1
ATOM 685 C C . ILE A 1 92 ? -11.516 8.578 0.887 1 85.75 92 ILE A C 1
ATOM 687 O O . ILE A 1 92 ? -11.617 7.941 -0.161 1 85.75 92 ILE A O 1
ATOM 691 N N . MET A 1 93 ? -12.375 9.477 1.226 1 89.19 93 MET A N 1
ATOM 692 C CA . MET A 1 93 ? -13.586 9.766 0.463 1 89.19 93 MET A CA 1
ATOM 693 C C . MET A 1 93 ? -13.281 10.711 -0.697 1 89.19 93 MET A C 1
ATOM 695 O O . MET A 1 93 ? -14.141 10.945 -1.554 1 89.19 93 MET A O 1
ATOM 699 N N . ASN A 1 94 ? -12.141 11.156 -0.694 1 88.19 94 ASN A N 1
ATOM 700 C CA . ASN A 1 94 ? -11.742 12.141 -1.7 1 88.19 94 ASN A CA 1
ATOM 701 C C . ASN A 1 94 ? -12.664 13.352 -1.693 1 88.19 94 ASN A C 1
ATOM 703 O O . ASN A 1 94 ? -13.188 13.75 -2.738 1 88.19 94 ASN A O 1
ATOM 707 N N . VAL A 1 95 ? -12.898 13.906 -0.58 1 92.69 95 VAL A N 1
ATOM 708 C CA . VAL A 1 95 ? -13.664 15.141 -0.392 1 92.69 95 VAL A CA 1
ATOM 709 C C . VAL A 1 95 ? -12.898 16.094 0.527 1 92.69 95 VAL A C 1
ATOM 711 O O . VAL A 1 95 ? -11.898 15.703 1.131 1 92.69 95 VAL A O 1
ATOM 714 N N . SER A 1 96 ? -13.383 17.297 0.524 1 94 96 SER A N 1
ATOM 715 C CA . SER A 1 96 ? -12.773 18.266 1.426 1 94 96 SER A CA 1
ATOM 716 C C . SER A 1 96 ? -13.117 17.969 2.881 1 94 96 SER A C 1
ATOM 718 O O . SER A 1 96 ? -14.164 17.375 3.164 1 94 96 SER A O 1
ATOM 720 N N . ARG A 1 97 ? -12.281 18.312 3.795 1 94 97 ARG A N 1
ATOM 721 C CA . ARG A 1 97 ? -12.555 18.125 5.215 1 94 97 ARG A CA 1
ATOM 722 C C . ARG A 1 97 ? -13.836 18.844 5.625 1 94 97 ARG A C 1
ATOM 724 O O . ARG A 1 97 ? -14.664 18.281 6.348 1 94 97 ARG A O 1
ATOM 731 N N . PRO A 1 98 ? -14.086 20.078 5.125 1 96.38 98 PRO A N 1
ATOM 732 C CA . PRO A 1 98 ? -15.344 20.734 5.469 1 96.38 98 PRO A CA 1
ATOM 733 C C . PRO A 1 98 ? -16.562 19.953 5 1 96.38 98 PRO A C 1
ATOM 735 O O . PRO A 1 98 ? -17.578 19.875 5.715 1 96.38 98 PRO A O 1
ATOM 738 N N . HIS A 1 99 ? -16.484 19.406 3.861 1 96.62 99 HIS A N 1
ATOM 739 C CA . HIS A 1 99 ? -17.578 18.578 3.383 1 96.62 99 HIS A CA 1
ATOM 740 C C . HIS A 1 99 ? -17.781 17.359 4.277 1 96.62 99 HIS A C 1
ATOM 742 O O . HIS A 1 99 ? -18.906 17 4.598 1 96.62 99 HIS A O 1
ATOM 748 N N . MET A 1 100 ? -16.719 16.719 4.664 1 96.88 100 MET A N 1
ATOM 749 C CA . MET A 1 100 ? -16.781 15.562 5.551 1 96.88 100 MET A CA 1
ATOM 750 C C . MET A 1 100 ? -17.453 15.922 6.867 1 96.88 100 MET A C 1
ATOM 752 O O . MET A 1 100 ? -18.344 15.203 7.34 1 96.88 100 MET A O 1
ATOM 756 N N . VAL A 1 101 ? -17.125 17.047 7.402 1 96.5 101 VAL A N 1
ATOM 757 C CA . VAL A 1 101 ? -17.703 17.516 8.656 1 96.5 101 VAL A CA 1
ATOM 758 C C . VAL A 1 101 ? -19.219 17.703 8.477 1 96.5 101 VAL A C 1
ATOM 760 O O . VAL A 1 101 ? -20 17.344 9.344 1 96.5 101 VAL A O 1
ATOM 763 N N . LYS A 1 102 ? -19.484 18.266 7.371 1 96.25 102 LYS A N 1
ATOM 764 C CA . LYS A 1 102 ? -20.906 18.484 7.07 1 96.25 102 LYS A CA 1
ATOM 765 C C . LYS A 1 102 ? -21.656 17.156 7.047 1 96.25 102 LYS A C 1
ATOM 767 O O . LYS A 1 102 ? -22.766 17.047 7.602 1 96.25 102 LYS A O 1
ATOM 772 N N . LEU A 1 103 ? -21.156 16.172 6.398 1 95.5 103 LEU A N 1
ATOM 773 C CA . LEU A 1 103 ? -21.766 14.852 6.328 1 95.5 103 LEU A CA 1
ATOM 774 C C . LEU A 1 103 ? -21.969 14.273 7.723 1 95.5 103 LEU A C 1
ATOM 776 O O . LEU A 1 103 ? -23 13.664 7.992 1 95.5 103 LEU A O 1
ATOM 780 N N . LEU A 1 104 ? -21 14.492 8.594 1 95.81 104 LEU A N 1
ATOM 781 C CA . LEU A 1 104 ? -21.078 13.977 9.961 1 95.81 104 LEU A CA 1
ATOM 782 C C . LEU A 1 104 ? -22.141 14.719 10.758 1 95.81 104 LEU A C 1
ATOM 784 O O . LEU A 1 104 ? -22.953 14.094 11.445 1 95.81 104 LEU A O 1
ATOM 788 N N . GLU A 1 105 ? -22.172 15.961 10.617 1 95.06 105 GLU A N 1
ATOM 789 C CA . GLU A 1 105 ? -23.109 16.797 11.375 1 95.06 105 GLU A CA 1
ATOM 790 C C . GLU A 1 105 ? -24.547 16.578 10.914 1 95.06 105 GLU A C 1
ATOM 792 O O . GLU A 1 105 ? -25.484 16.656 11.711 1 95.06 105 GLU A O 1
ATOM 797 N N . GLU A 1 106 ? -24.719 16.234 9.703 1 95.44 106 GLU A N 1
ATOM 798 C CA . GLU A 1 106 ? -26.047 15.984 9.141 1 95.44 106 GLU A CA 1
ATOM 799 C C . GLU A 1 106 ? -26.5 14.562 9.438 1 95.44 106 GLU A C 1
ATOM 801 O O . GLU A 1 106 ? -27.625 14.188 9.094 1 95.44 106 GLU A O 1
ATOM 806 N N . GLY A 1 107 ? -25.672 13.773 9.93 1 93.88 107 GLY A N 1
ATOM 807 C CA . GLY A 1 107 ? -26.047 12.438 10.367 1 93.88 107 GLY A CA 1
ATOM 808 C C . GLY A 1 107 ? -26 11.406 9.258 1 93.88 107 GLY A C 1
ATOM 809 O O . GLY A 1 107 ? -26.516 10.297 9.406 1 93.88 107 GLY A O 1
ATOM 810 N N . GLN A 1 108 ? -25.391 11.742 8.203 1 93.69 108 GLN A N 1
ATOM 811 C CA . GLN A 1 108 ? -25.281 10.812 7.082 1 93.69 108 GLN A CA 1
ATOM 812 C C . GLN A 1 108 ? -24.281 9.703 7.371 1 93.69 108 GLN A C 1
ATOM 814 O O . GLN A 1 108 ? -24.375 8.609 6.801 1 93.69 108 GLN A O 1
ATOM 819 N N . LEU A 1 109 ? -23.375 9.984 8.242 1 93.94 109 LEU A N 1
ATOM 820 C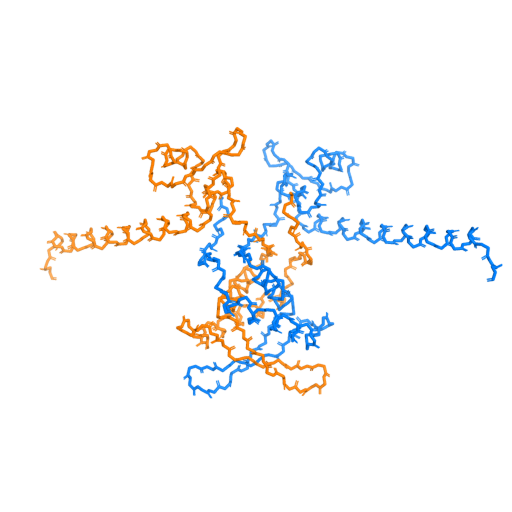 CA . LEU A 1 109 ? -22.328 9.062 8.656 1 93.94 109 LEU A CA 1
ATOM 821 C C . LEU A 1 109 ? -22.156 9.07 10.172 1 93.94 109 LEU A C 1
ATOM 823 O O . LEU A 1 109 ? -21.969 10.133 10.773 1 93.94 109 LEU A O 1
ATOM 827 N N . PRO A 1 110 ? -22.328 7.918 10.758 1 94.25 110 PRO A N 1
ATOM 828 C CA . PRO A 1 110 ? -22.141 7.883 12.211 1 94.25 110 PRO A CA 1
ATOM 829 C C . PRO A 1 110 ? -20.734 8.32 12.625 1 94.25 110 PRO A C 1
ATOM 831 O O . PRO A 1 110 ? -19.766 8.062 11.914 1 94.25 110 PRO A O 1
ATOM 834 N N . HIS A 1 111 ? -20.625 8.992 13.734 1 95.94 111 HIS A N 1
ATOM 835 C CA . HIS A 1 111 ? -19.344 9.375 14.32 1 95.94 111 HIS A CA 1
ATOM 836 C C . HIS A 1 111 ? -19.453 9.523 15.836 1 95.94 111 HIS A C 1
ATOM 838 O O . HIS A 1 111 ? -20.562 9.539 16.391 1 95.94 111 HIS A O 1
ATOM 844 N N . HIS A 1 112 ? -18.359 9.398 16.5 1 94.5 112 HIS A N 1
ATOM 845 C CA . HIS A 1 112 ? -18.312 9.648 17.922 1 94.5 112 HIS A CA 1
ATOM 846 C C . HIS A 1 112 ? -17.109 10.516 18.281 1 94.5 112 HIS A C 1
ATOM 848 O O . HIS A 1 112 ? -16.25 10.773 17.438 1 94.5 112 HIS A O 1
ATOM 854 N N . LYS A 1 113 ? -17.109 10.992 19.547 1 92.38 113 LYS A N 1
ATOM 855 C CA . LYS A 1 113 ? -16.031 11.867 19.984 1 92.38 113 LYS A CA 1
ATOM 856 C C . LYS A 1 113 ? -15.109 11.156 20.969 1 92.38 113 LYS A C 1
ATOM 858 O O . LYS A 1 113 ? -15.586 10.406 21.828 1 92.38 113 LYS A O 1
ATOM 863 N N . THR A 1 114 ? -13.891 11.156 20.75 1 91 114 THR A N 1
ATOM 864 C CA . THR A 1 114 ? -12.859 10.844 21.734 1 91 114 THR A CA 1
ATOM 865 C C . THR A 1 114 ? -12.188 12.109 22.234 1 91 114 THR A C 1
ATOM 867 O O . THR A 1 114 ? -11.297 12.656 21.578 1 91 114 THR A O 1
ATOM 870 N N . GLY A 1 115 ? -12.562 12.5 23.469 1 90.25 115 GLY A N 1
ATOM 871 C CA . GLY A 1 115 ? -12.188 13.852 23.859 1 90.25 115 GLY A CA 1
ATOM 872 C C . GLY A 1 115 ? -12.82 14.922 22.984 1 90.25 115 GLY A C 1
ATOM 873 O O . GLY A 1 115 ? -14.047 15.016 22.891 1 90.25 115 GLY A O 1
ATOM 874 N N . ARG A 1 116 ? -12.039 15.766 22.281 1 90.31 116 ARG A N 1
ATOM 875 C CA . ARG A 1 116 ? -12.539 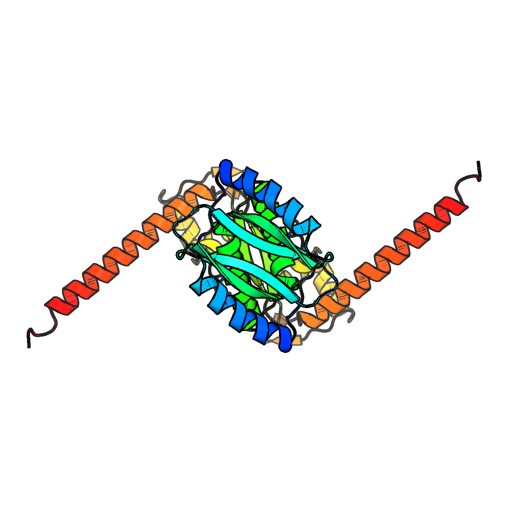16.844 21.453 1 90.31 116 ARG A CA 1
ATOM 876 C C . ARG A 1 116 ? -12.562 16.453 19.969 1 90.31 116 ARG A C 1
ATOM 878 O O . ARG A 1 116 ? -13.07 17.203 19.141 1 90.31 116 ARG A O 1
ATOM 885 N N . HIS A 1 117 ? -12.055 15.289 19.688 1 92.19 117 HIS A N 1
ATOM 886 C CA . HIS A 1 117 ? -11.883 14.922 18.281 1 92.19 117 HIS A CA 1
ATOM 887 C C . HIS A 1 117 ? -12.945 13.914 17.844 1 92.19 117 HIS A C 1
ATOM 889 O O . HIS A 1 117 ? -13.305 13.016 18.609 1 92.19 117 HIS A O 1
ATOM 895 N N . ARG A 1 118 ? -13.469 14.172 16.656 1 94.56 118 ARG A N 1
ATOM 896 C CA . ARG A 1 118 ? -14.422 13.242 16.062 1 94.56 118 ARG A CA 1
ATOM 897 C C . ARG A 1 118 ? -13.719 12.016 15.492 1 94.56 118 ARG A C 1
ATOM 899 O O . ARG A 1 118 ? -12.617 12.117 14.953 1 94.56 118 ARG A O 1
ATOM 906 N N . ARG A 1 119 ? -14.391 10.914 15.633 1 95.38 119 ARG A N 1
ATOM 907 C CA . ARG A 1 119 ? -13.906 9.656 15.07 1 95.38 119 ARG A CA 1
ATOM 908 C C . ARG A 1 119 ? -14.992 8.969 14.242 1 95.38 119 ARG A C 1
ATOM 910 O O . ARG A 1 119 ? -16.156 8.969 14.625 1 95.38 119 ARG A O 1
ATOM 917 N N . VAL A 1 120 ? -14.539 8.516 13.117 1 95.44 120 VAL A N 1
ATOM 918 C CA . VAL A 1 120 ? -15.414 7.785 12.203 1 95.44 120 VAL A CA 1
ATOM 919 C C . VAL A 1 120 ? -14.922 6.348 12.055 1 95.44 120 VAL A C 1
ATOM 921 O O . VAL A 1 120 ? -13.727 6.113 11.852 1 95.44 120 VAL A O 1
ATOM 924 N N . LEU A 1 121 ? -15.844 5.445 12.258 1 92.88 121 LEU A N 1
ATOM 925 C CA . LEU A 1 121 ? -15.445 4.062 12.016 1 92.88 121 LEU A CA 1
ATOM 926 C C . LEU A 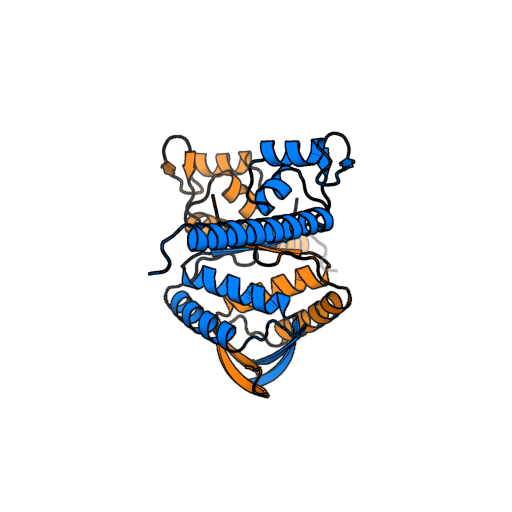1 121 ? -15.164 3.832 10.531 1 92.88 121 LEU A C 1
ATOM 928 O O . LEU A 1 121 ? -15.945 4.254 9.68 1 92.88 121 LEU A O 1
ATOM 932 N N . PHE A 1 122 ? -14.086 3.156 10.297 1 91.44 122 PHE A N 1
ATOM 933 C CA . PHE A 1 122 ? -13.719 2.838 8.922 1 91.44 122 PHE A CA 1
ATOM 934 C C . PHE A 1 122 ? -14.836 2.072 8.219 1 91.44 122 PHE A C 1
ATOM 936 O O . PHE A 1 122 ? -15.188 2.381 7.082 1 91.44 122 PHE A O 1
ATOM 943 N N . SER A 1 123 ? -15.344 1.114 8.906 1 89.69 123 SER A N 1
ATOM 944 C CA . SER A 1 123 ? -16.406 0.29 8.336 1 89.69 123 SER A CA 1
ATOM 945 C C . SER A 1 123 ? -17.594 1.138 7.926 1 89.69 123 SER A C 1
ATOM 947 O O . SER A 1 123 ? -18.156 0.946 6.844 1 89.69 123 SER A O 1
ATOM 949 N N . ASP A 1 124 ? -17.984 2.082 8.75 1 93.12 124 ASP A N 1
ATOM 950 C CA . ASP A 1 124 ? -19.109 2.955 8.453 1 93.12 124 ASP A CA 1
ATOM 951 C C . ASP A 1 124 ? -18.828 3.842 7.246 1 93.12 124 ASP A C 1
ATOM 953 O O . ASP A 1 124 ? -19.703 4.07 6.414 1 93.12 124 ASP A O 1
ATOM 957 N N . LEU A 1 125 ? -17.656 4.312 7.242 1 94.12 125 LEU A N 1
ATOM 958 C CA . LEU A 1 125 ? -17.25 5.16 6.125 1 94.12 125 LEU A CA 1
ATOM 959 C C . LEU A 1 125 ? -17.328 4.395 4.809 1 94.12 125 LEU A C 1
ATOM 961 O O . LEU A 1 125 ? -17.828 4.914 3.809 1 94.12 125 LEU A O 1
ATOM 965 N N . MET A 1 126 ? -16.797 3.195 4.871 1 90.56 126 MET A N 1
ATOM 966 C CA . MET A 1 126 ? -16.781 2.387 3.656 1 90.56 126 MET A CA 1
ATOM 967 C C . MET A 1 126 ? -18.188 2.053 3.201 1 90.56 126 MET A C 1
ATOM 969 O O . MET A 1 126 ? -18.469 2.033 2.002 1 90.56 126 MET A O 1
ATOM 973 N N . GLU A 1 127 ? -19.031 1.754 4.117 1 89.75 127 GLU A N 1
ATOM 974 C CA . GLU A 1 127 ? -20.438 1.502 3.787 1 89.75 127 GLU A CA 1
ATOM 975 C C . GLU A 1 127 ? -21.078 2.729 3.148 1 89.75 127 GLU A C 1
ATOM 977 O O . GLU A 1 127 ? -21.812 2.611 2.162 1 89.75 127 GLU A O 1
ATOM 982 N N . TYR A 1 128 ? -20.844 3.787 3.701 1 93.19 128 TYR A N 1
ATOM 983 C CA . TYR A 1 128 ? -21.359 5.035 3.156 1 93.19 128 TYR A CA 1
ATOM 984 C C . TYR A 1 128 ? -20.844 5.273 1.744 1 93.19 128 TYR A C 1
ATOM 986 O O . TYR A 1 128 ? -21.609 5.66 0.853 1 93.19 128 TYR A O 1
ATOM 994 N N . LYS A 1 129 ? -19.547 5.129 1.593 1 91.19 129 LYS A N 1
ATOM 995 C CA . LYS A 1 129 ? -18.922 5.328 0.291 1 91.19 129 LYS A CA 1
ATOM 996 C C . LYS A 1 129 ? -19.531 4.41 -0.764 1 91.19 129 LYS A C 1
ATOM 998 O O . LYS A 1 129 ? -19.781 4.832 -1.896 1 91.19 129 LYS A O 1
ATOM 1003 N N . LYS A 1 130 ? -19.703 3.188 -0.428 1 87.5 130 LYS A N 1
ATOM 1004 C CA . LYS A 1 130 ? -20.297 2.215 -1.338 1 87.5 130 LYS A CA 1
ATOM 1005 C C . LYS A 1 130 ? -21.688 2.658 -1.78 1 87.5 130 LYS A C 1
ATOM 1007 O O . LYS A 1 130 ? -22.031 2.576 -2.963 1 87.5 130 LYS A O 1
ATOM 1012 N N . LYS A 1 131 ? -22.469 3.039 -0.834 1 89.56 131 LYS A N 1
ATOM 1013 C CA . LYS A 1 131 ? -23.812 3.51 -1.13 1 89.56 131 LYS A CA 1
ATOM 1014 C C . LYS A 1 131 ? -23.781 4.738 -2.037 1 89.56 131 LYS A C 1
ATOM 1016 O O . LYS A 1 131 ? -24.562 4.836 -2.984 1 89.56 131 LYS A O 1
ATOM 1021 N N . ARG A 1 132 ? -22.922 5.641 -1.706 1 88.75 132 ARG A N 1
ATOM 1022 C CA . ARG A 1 132 ? -22.766 6.855 -2.498 1 88.75 132 ARG A CA 1
ATOM 1023 C C . ARG A 1 132 ? -22.375 6.531 -3.932 1 88.75 132 ARG A C 1
ATOM 1025 O O . ARG A 1 132 ? -22.906 7.109 -4.879 1 88.75 132 ARG A O 1
ATOM 1032 N N . ASP A 1 133 ? -21.391 5.664 -4.09 1 86 133 ASP A N 1
ATOM 1033 C CA . ASP A 1 133 ? -20.906 5.281 -5.418 1 86 133 ASP A CA 1
ATOM 1034 C C . ASP A 1 133 ? -22.016 4.59 -6.215 1 86 133 ASP A C 1
ATOM 1036 O O . ASP A 1 133 ? -22.156 4.809 -7.422 1 86 133 ASP A O 1
ATOM 1040 N N . ALA A 1 134 ? -22.766 3.789 -5.582 1 86.38 134 ALA A N 1
ATOM 1041 C CA . ALA A 1 134 ? -23.891 3.123 -6.227 1 86.38 134 ALA A CA 1
ATOM 1042 C C . ALA A 1 134 ? -24.938 4.137 -6.684 1 86.38 134 ALA A C 1
ATOM 1044 O O . ALA A 1 134 ? -25.469 4.031 -7.789 1 86.38 134 ALA A O 1
ATOM 1045 N N . ASP A 1 135 ? -25.172 5.086 -5.844 1 86.56 135 ASP A N 1
ATOM 1046 C CA . ASP A 1 135 ? -26.156 6.121 -6.168 1 86.56 135 ASP A CA 1
ATOM 1047 C C . ASP A 1 135 ? -25.688 6.965 -7.352 1 86.56 135 ASP A C 1
ATOM 1049 O O . ASP A 1 135 ? -26.484 7.34 -8.211 1 86.56 135 ASP A O 1
ATOM 1053 N N . SER A 1 136 ? -24.422 7.246 -7.336 1 85.94 136 SER A N 1
ATOM 1054 C CA . SER A 1 136 ? -23.859 8.031 -8.422 1 85.94 136 SER A CA 1
ATOM 1055 C C . SER A 1 136 ? -23.953 7.289 -9.75 1 85.94 136 SER A C 1
ATOM 1057 O O . SER A 1 136 ? -24.297 7.879 -10.773 1 85.94 136 SER A O 1
ATOM 1059 N N . LEU A 1 137 ? -23.641 6.062 -9.703 1 84.62 137 LEU A N 1
ATOM 1060 C CA . LEU A 1 137 ? -23.734 5.25 -10.906 1 84.62 137 LEU A CA 1
ATOM 1061 C C . LEU A 1 137 ? -25.172 5.184 -11.406 1 84.62 137 LEU A C 1
ATOM 1063 O O . LEU A 1 137 ? -25.422 5.289 -12.609 1 84.62 137 LEU A O 1
ATOM 1067 N N . ALA A 1 138 ? -26.016 5.137 -10.523 1 85.25 138 ALA A N 1
ATOM 1068 C CA . ALA A 1 138 ? -27.422 5.102 -10.875 1 85.25 138 ALA A CA 1
ATOM 1069 C C . ALA A 1 138 ? -27.875 6.43 -11.477 1 85.25 138 ALA A C 1
ATOM 1071 O O . ALA A 1 138 ? -28.625 6.453 -12.461 1 85.25 138 ALA A O 1
ATOM 1072 N N . ALA A 1 139 ? -27.406 7.441 -10.898 1 85.19 139 ALA A N 1
ATOM 1073 C CA . ALA A 1 139 ? -27.75 8.773 -11.391 1 85.19 139 ALA A CA 1
ATOM 1074 C C . ALA A 1 139 ? -27.172 9.016 -12.773 1 85.19 139 ALA A C 1
ATOM 1076 O O . ALA A 1 139 ? -27.844 9.562 -13.648 1 85.19 139 ALA A O 1
ATOM 1077 N N . MET A 1 140 ? -26 8.57 -12.969 1 85.5 140 MET A N 1
ATOM 1078 C CA . MET A 1 140 ? -25.344 8.727 -14.266 1 85.5 140 MET A CA 1
ATOM 1079 C C . MET A 1 140 ? -26.062 7.898 -15.336 1 85.5 140 MET A C 1
ATOM 1081 O O . MET A 1 140 ? -26.234 8.359 -16.469 1 85.5 140 MET A O 1
ATOM 1085 N N . GLN A 1 141 ? -26.422 6.742 -14.945 1 86.19 141 GLN A N 1
ATOM 1086 C CA . GLN A 1 141 ? -27.156 5.891 -15.875 1 86.19 141 GLN A CA 1
ATOM 1087 C C . GLN A 1 141 ? -28.5 6.5 -16.234 1 86.19 141 GLN A C 1
ATOM 1089 O O . GLN A 1 141 ? -28.922 6.445 -17.391 1 86.19 141 GLN A O 1
ATOM 1094 N N . GLU A 1 142 ? -29.094 7.051 -15.25 1 85.19 142 GLU A N 1
ATOM 1095 C CA . GLU A 1 142 ? -30.375 7.711 -15.484 1 85.19 142 GLU A CA 1
ATOM 1096 C C . GLU A 1 142 ? -30.203 8.906 -16.422 1 85.19 142 GLU A C 1
ATOM 1098 O O . GLU A 1 142 ? -31.047 9.133 -17.312 1 85.19 142 GLU A O 1
ATOM 1103 N N . LEU A 1 143 ? -29.203 9.633 -16.203 1 85.88 143 LEU A N 1
ATOM 1104 C CA . LEU A 1 143 ? -28.938 10.789 -17.047 1 85.88 143 LEU A CA 1
ATOM 1105 C C . LEU A 1 143 ? -28.609 10.359 -18.469 1 85.88 143 LEU A C 1
ATOM 1107 O O . LEU A 1 143 ? -29.062 10.977 -19.438 1 85.88 143 LEU A O 1
ATOM 1111 N N . ALA A 1 144 ? -27.828 9.289 -18.594 1 85.12 144 ALA A N 1
ATOM 1112 C CA . ALA A 1 144 ? -27.5 8.742 -19.906 1 85.12 144 ALA A CA 1
ATOM 1113 C C . ALA A 1 144 ? -28.75 8.234 -20.625 1 85.12 144 ALA A C 1
ATOM 1115 O O . ALA A 1 144 ? -28.938 8.469 -21.812 1 85.12 144 ALA A O 1
ATOM 1116 N N . ASP A 1 145 ? -29.578 7.621 -19.906 1 85.62 145 ASP A N 1
ATOM 1117 C CA . ASP A 1 145 ? -30.828 7.102 -20.438 1 85.62 145 ASP A CA 1
ATOM 1118 C C . ASP A 1 145 ? -31.75 8.234 -20.875 1 85.62 145 ASP A C 1
ATOM 1120 O O . ASP A 1 145 ? -32.406 8.148 -21.906 1 85.62 145 ASP A O 1
ATOM 1124 N N . GLN A 1 146 ? -31.812 9.305 -20.125 1 81.19 146 GLN A N 1
ATOM 1125 C CA . GLN A 1 146 ? -32.625 10.461 -20.453 1 81.19 146 GLN A CA 1
ATOM 1126 C C . GLN A 1 146 ? -32.094 11.195 -21.672 1 81.19 146 GLN A C 1
ATOM 1128 O O . GLN A 1 146 ? -32.844 11.648 -22.531 1 81.19 146 GLN A O 1
ATOM 1133 N N . ALA A 1 147 ? -30.812 11.32 -21.703 1 84.81 147 ALA A N 1
ATOM 1134 C CA . ALA A 1 147 ? -30.188 11.953 -22.859 1 84.81 147 ALA A CA 1
ATOM 1135 C C . ALA A 1 147 ? -30.438 11.156 -24.125 1 84.81 147 ALA A C 1
ATOM 1137 O O . ALA A 1 147 ? -30.688 11.734 -25.188 1 84.81 147 ALA A O 1
ATOM 1138 N N . GLN A 1 148 ? -30.344 9.859 -23.906 1 77.31 148 GLN A N 1
ATOM 1139 C CA . GLN A 1 148 ? -30.641 8.984 -25.031 1 77.31 148 GLN A CA 1
ATOM 1140 C C . GLN A 1 148 ? -32.094 9.125 -25.469 1 77.31 148 GLN A C 1
ATOM 1142 O O . GLN A 1 148 ? -32.406 9.102 -26.656 1 77.31 148 GLN A O 1
ATOM 1147 N N . LYS A 1 149 ? -32.844 9.469 -24.562 1 75.81 149 LYS A N 1
ATOM 1148 C CA . LYS A 1 149 ? -34.25 9.617 -24.875 1 75.81 149 LYS A CA 1
ATOM 1149 C C . LYS A 1 149 ? -34.531 10.977 -25.516 1 75.81 149 LYS A C 1
ATOM 1151 O O . LYS A 1 149 ? -35.406 11.094 -26.391 1 75.81 149 LYS A O 1
ATOM 1156 N N . LEU A 1 150 ? -33.812 11.883 -24.906 1 71.38 150 LEU A N 1
ATOM 1157 C CA . LEU A 1 150 ? -34 13.219 -25.469 1 71.38 150 LEU A CA 1
ATOM 1158 C C . LEU A 1 150 ? -33.25 13.352 -26.797 1 71.38 150 LEU A C 1
ATOM 1160 O O . LEU A 1 150 ? -33.594 14.203 -27.625 1 71.38 150 LEU A O 1
ATOM 1164 N N . GLY A 1 151 ? -32.094 12.773 -27.062 1 64.88 151 GLY A N 1
ATOM 1165 C CA . GLY A 1 151 ? -31.484 12.664 -28.359 1 64.88 151 GLY A CA 1
ATOM 1166 C C . GLY A 1 151 ? -32.25 11.75 -29.312 1 64.88 151 GLY A C 1
ATOM 1167 O O . GLY A 1 151 ? -32.781 10.727 -28.891 1 64.88 151 GLY A O 1
ATOM 1168 N N . LEU A 1 152 ? -32.688 12.234 -30.828 1 50.34 152 LEU A N 1
ATOM 1169 C CA . LEU A 1 152 ? -33.531 11.836 -31.938 1 50.34 152 LEU A CA 1
ATOM 1170 C C . LEU A 1 152 ? -33.344 10.359 -32.281 1 50.34 152 LEU A C 1
ATOM 1172 O O . LEU A 1 152 ? -32.219 9.867 -32.281 1 50.34 152 LEU A O 1
ATOM 1176 N N . GLY A 1 153 ? -34.125 9.352 -31.922 1 43.78 153 GLY A N 1
ATOM 1177 C CA . GLY A 1 153 ? -34.625 8.305 -32.781 1 43.78 153 GLY A CA 1
ATOM 1178 C C . GLY A 1 153 ? -34.344 8.555 -34.25 1 43.78 153 GLY A C 1
ATOM 1179 O O . GLY A 1 153 ? -35.062 9.312 -34.906 1 43.78 153 GLY A O 1
ATOM 1180 N N . TYR A 1 154 ? -33.062 9.109 -34.688 1 35.94 154 TYR A N 1
ATOM 1181 C CA . TYR A 1 154 ? -32.906 8.57 -36.031 1 35.94 154 TYR A CA 1
ATOM 1182 C C . TYR A 1 154 ? -32.656 7.066 -36 1 35.94 154 TYR A C 1
ATOM 1184 O O . TYR A 1 154 ? -32.094 6.547 -35.031 1 35.94 154 TYR A O 1
ATOM 1192 N N . MET B 1 1 ? -3.361 16.5 -5.801 1 29.17 1 MET B N 1
ATOM 1193 C CA . MET B 1 1 ? -4.176 15.68 -4.914 1 29.17 1 MET B CA 1
ATOM 1194 C C . MET B 1 1 ? -3.986 14.203 -5.219 1 29.17 1 MET B C 1
ATOM 1196 O O . MET B 1 1 ? -4.191 13.766 -6.352 1 29.17 1 MET B O 1
ATOM 1200 N N . SER B 1 2 ? -2.996 13.523 -4.621 1 35.47 2 SER B N 1
ATOM 1201 C CA . SER B 1 2 ? -2.537 12.18 -4.957 1 35.47 2 SER B CA 1
ATOM 1202 C C . SER B 1 2 ? -3.689 11.188 -4.945 1 35.47 2 SER B C 1
ATOM 1204 O O . SER B 1 2 ? -4.375 11.031 -3.93 1 35.47 2 SER B O 1
ATOM 1206 N N . ASN B 1 3 ? -4.277 11.008 -6.09 1 35.59 3 ASN B N 1
ATOM 1207 C CA . ASN B 1 3 ? -5.359 10.062 -6.359 1 35.59 3 ASN B CA 1
ATOM 1208 C C . ASN B 1 3 ? -5.023 8.664 -5.855 1 35.59 3 ASN B C 1
ATOM 1210 O O . ASN B 1 3 ? -4.281 7.926 -6.512 1 35.59 3 ASN B O 1
ATOM 1214 N N . SER B 1 4 ? -4.824 8.5 -4.648 1 42.88 4 SER B N 1
ATOM 1215 C CA . SER B 1 4 ? -4.688 7.129 -4.168 1 42.88 4 SER B CA 1
ATOM 1216 C C . SER B 1 4 ? -5.867 6.27 -4.605 1 42.88 4 SER B C 1
ATOM 1218 O O . SER B 1 4 ? -7.023 6.641 -4.402 1 42.88 4 SER B O 1
ATOM 1220 N N . THR B 1 5 ? -5.746 5.648 -5.73 1 41.25 5 THR B N 1
ATOM 1221 C CA . THR B 1 5 ? -6.777 4.707 -6.148 1 41.25 5 THR B CA 1
ATOM 1222 C C . THR B 1 5 ? -7.18 3.795 -4.992 1 41.25 5 THR B C 1
ATOM 1224 O O . THR B 1 5 ? -6.352 3.061 -4.457 1 41.25 5 THR B O 1
ATOM 1227 N N . LEU B 1 6 ? -8 4.332 -4.129 1 47.34 6 LEU B N 1
ATOM 1228 C CA . LEU B 1 6 ? -8.617 3.617 -3.018 1 47.34 6 LEU B CA 1
ATOM 1229 C C . LEU B 1 6 ? -9.453 2.447 -3.52 1 47.34 6 LEU B C 1
ATOM 1231 O O . LEU B 1 6 ? -10.672 2.42 -3.322 1 47.34 6 LEU B O 1
ATOM 1235 N N . VAL B 1 7 ? -9.031 1.825 -4.566 1 45.38 7 VAL B N 1
ATOM 1236 C CA . VAL B 1 7 ? -9.883 0.72 -4.988 1 45.38 7 VAL B CA 1
ATOM 1237 C C . VAL B 1 7 ? -9.758 -0.438 -4 1 45.38 7 VAL B C 1
ATOM 1239 O O . VAL B 1 7 ? -8.656 -0.934 -3.75 1 45.38 7 VAL B O 1
ATOM 1242 N N . GLY B 1 8 ? -10.961 -0.629 -3.189 1 59.84 8 GLY B N 1
ATOM 1243 C CA . GLY B 1 8 ? -11.477 -1.722 -2.379 1 59.84 8 GLY B CA 1
ATOM 1244 C C . GLY B 1 8 ? -10.922 -1.727 -0.965 1 59.84 8 GLY B C 1
ATOM 1245 O O . GLY B 1 8 ? -10.391 -2.738 -0.504 1 59.84 8 GLY B O 1
ATOM 1246 N N . LEU B 1 9 ? -10.773 -0.556 -0.515 1 73.56 9 LEU B N 1
ATOM 1247 C CA . LEU B 1 9 ? -10.375 -0.504 0.888 1 73.56 9 LEU B CA 1
ATOM 1248 C C . LEU B 1 9 ? -11.438 -1.149 1.775 1 73.56 9 LEU B C 1
ATOM 1250 O O . LEU B 1 9 ? -12.617 -0.794 1.701 1 73.56 9 LEU B O 1
ATOM 1254 N N . SER B 1 10 ? -11.133 -2.289 2.252 1 78 10 SER B N 1
ATOM 1255 C CA . SER B 1 10 ? -12.039 -2.971 3.174 1 78 10 SER B CA 1
ATOM 1256 C C . SER B 1 10 ? -11.266 -3.684 4.277 1 78 10 SER B C 1
ATOM 1258 O O . SER B 1 10 ? -10.102 -4.047 4.094 1 78 10 SER B O 1
ATOM 1260 N N . LEU B 1 11 ? -11.922 -3.777 5.414 1 86.75 11 LEU B N 1
ATOM 1261 C CA . LEU B 1 11 ? -11.359 -4.617 6.469 1 86.75 11 LEU B CA 1
ATOM 1262 C C . LEU B 1 11 ? -11.43 -6.09 6.082 1 86.75 11 LEU B C 1
ATOM 1264 O O . LEU B 1 11 ? -12.414 -6.535 5.48 1 86.75 11 LEU B O 1
ATOM 1268 N N . PRO B 1 12 ? -10.406 -6.797 6.48 1 89.38 12 PRO B N 1
ATOM 1269 C CA . PRO B 1 12 ? -10.445 -8.219 6.148 1 89.38 12 PRO B CA 1
ATOM 1270 C C . PRO B 1 12 ? -11.438 -9 7.016 1 89.38 12 PRO B C 1
ATOM 1272 O O . PRO B 1 12 ? -11.586 -8.695 8.203 1 89.38 12 PRO B O 1
ATOM 1275 N N . ALA B 1 13 ? -12.062 -10.016 6.422 1 90.25 13 ALA B N 1
ATOM 1276 C CA . ALA B 1 13 ? -12.898 -10.953 7.164 1 90.25 13 ALA B CA 1
ATOM 1277 C C . ALA B 1 13 ? -12.047 -11.898 8.016 1 90.25 13 ALA B C 1
ATOM 1279 O O . ALA B 1 13 ? -10.836 -12 7.812 1 90.25 13 ALA B O 1
ATOM 1280 N N . LYS B 1 14 ? -12.664 -12.508 8.969 1 93.44 14 LYS B N 1
ATOM 1281 C CA . LYS B 1 14 ? -11.953 -13.406 9.875 1 93.44 14 LYS B CA 1
ATOM 1282 C C . LYS B 1 14 ? -11.195 -14.477 9.102 1 93.44 14 LYS B C 1
ATOM 1284 O O . LYS B 1 14 ? -10.031 -14.75 9.391 1 93.44 14 LYS B O 1
ATOM 1289 N N . HIS B 1 15 ? -11.891 -15.047 8.188 1 94.62 15 HIS B N 1
ATOM 1290 C CA . HIS B 1 15 ? -11.25 -16.094 7.398 1 94.62 15 HIS B CA 1
ATOM 1291 C C . HIS B 1 15 ? -10.086 -15.531 6.594 1 94.62 15 HIS B C 1
ATO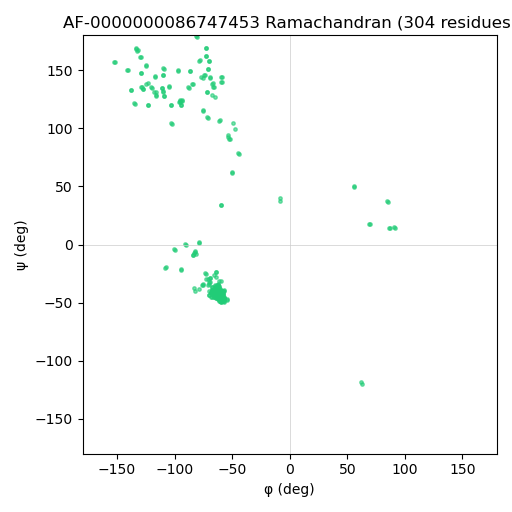M 1293 O O . HIS B 1 15 ? -9.07 -16.219 6.41 1 94.62 15 HIS B O 1
ATOM 1299 N N . GLU B 1 16 ? -10.195 -14.344 6.121 1 94.69 16 GLU B N 1
ATOM 1300 C CA . GLU B 1 16 ? -9.125 -13.695 5.371 1 94.69 16 GLU B CA 1
ATOM 1301 C C . GLU B 1 16 ? -7.902 -13.453 6.246 1 94.69 16 GLU B C 1
ATOM 1303 O O . GLU B 1 16 ? -6.766 -13.578 5.785 1 94.69 16 GLU B O 1
ATOM 1308 N N . ILE B 1 17 ? -8.172 -13.172 7.48 1 96.25 17 ILE B N 1
ATOM 1309 C CA . ILE B 1 17 ? -7.098 -12.93 8.445 1 96.25 17 ILE B CA 1
ATOM 1310 C C . ILE B 1 17 ? -6.266 -14.195 8.617 1 96.25 17 ILE B C 1
ATOM 1312 O O . ILE B 1 17 ? -5.035 -14.148 8.578 1 96.25 17 ILE B O 1
ATOM 1316 N N . GLU B 1 18 ? -6.934 -15.211 8.727 1 97.69 18 GLU B N 1
ATOM 1317 C CA . GLU B 1 18 ? -6.262 -16.5 8.922 1 97.69 18 GLU B CA 1
ATOM 1318 C C . GLU B 1 18 ? -5.426 -16.875 7.703 1 97.69 18 GLU B C 1
ATOM 1320 O O . GLU B 1 18 ? -4.281 -17.312 7.836 1 97.69 18 GLU B O 1
ATOM 1325 N N . ILE B 1 19 ? -5.988 -16.656 6.57 1 98.06 19 ILE B N 1
ATOM 1326 C CA . ILE B 1 19 ? -5.285 -16.984 5.332 1 98.06 19 ILE B CA 1
ATOM 1327 C C . ILE B 1 19 ? -4.082 -16.062 5.164 1 98.06 19 ILE B C 1
ATOM 1329 O O . ILE B 1 19 ? -3.01 -16.5 4.742 1 98.06 19 ILE B O 1
ATOM 1333 N N . ALA B 1 20 ? -4.273 -14.852 5.508 1 98.38 20 ALA B N 1
ATOM 1334 C CA . ALA B 1 20 ? -3.191 -13.875 5.395 1 98.38 20 ALA B CA 1
ATOM 1335 C C . ALA B 1 20 ? -2.021 -14.242 6.301 1 98.38 20 ALA B C 1
ATOM 1337 O O . ALA B 1 20 ? -0.86 -14.117 5.906 1 98.38 20 ALA B O 1
ATOM 1338 N N . MET B 1 21 ? -2.314 -14.68 7.484 1 98 21 MET B N 1
ATOM 1339 C CA . MET B 1 21 ? -1.273 -15.086 8.422 1 98 21 MET B CA 1
ATOM 1340 C C . MET B 1 21 ? -0.439 -16.219 7.855 1 98 21 MET B C 1
ATOM 1342 O O . MET B 1 21 ? 0.792 -16.156 7.855 1 98 21 MET B O 1
ATOM 1346 N N . ARG B 1 22 ? -1.117 -17.188 7.371 1 97.81 22 ARG B N 1
ATOM 1347 C CA . ARG B 1 22 ? -0.439 -18.344 6.801 1 97.81 22 ARG B CA 1
ATOM 1348 C C . ARG B 1 22 ? 0.338 -17.969 5.547 1 97.81 22 ARG B C 1
ATOM 1350 O O . ARG B 1 22 ? 1.491 -18.375 5.379 1 97.81 22 ARG B O 1
ATOM 1357 N N . SER B 1 23 ? -0.248 -17.234 4.699 1 98 23 SER B N 1
ATOM 1358 C CA . SER B 1 23 ? 0.381 -16.906 3.428 1 98 23 SER B CA 1
ATOM 1359 C C . SER B 1 23 ? 1.57 -15.969 3.625 1 98 23 SER B C 1
ATOM 1361 O O . SER B 1 23 ? 2.545 -16.031 2.873 1 98 23 SER B O 1
ATOM 1363 N N . GLN B 1 24 ? 1.476 -15.133 4.609 1 97.81 24 GLN B N 1
ATOM 1364 C CA . GLN B 1 24 ? 2.617 -14.273 4.906 1 97.81 24 GLN B CA 1
ATOM 1365 C C . GLN B 1 24 ? 3.846 -15.102 5.273 1 97.81 24 GLN B C 1
ATOM 1367 O O . GLN B 1 24 ? 4.945 -14.844 4.785 1 97.81 24 GLN B O 1
ATOM 1372 N N . ARG B 1 25 ? 3.631 -16.031 6.148 1 97.12 25 ARG B N 1
ATOM 1373 C CA . ARG B 1 25 ? 4.723 -16.891 6.594 1 97.12 25 ARG B CA 1
ATOM 1374 C C . ARG B 1 25 ? 5.305 -17.688 5.434 1 97.12 25 ARG B C 1
ATOM 1376 O O . ARG B 1 25 ? 6.523 -17.812 5.301 1 97.12 25 ARG B O 1
ATOM 1383 N N . GLU B 1 26 ? 4.441 -18.234 4.66 1 96.69 26 GLU B N 1
ATOM 1384 C CA . GLU B 1 26 ? 4.879 -19.047 3.52 1 96.69 26 GLU B CA 1
ATOM 1385 C C . GLU B 1 26 ? 5.645 -18.188 2.51 1 96.69 26 GLU B C 1
ATOM 1387 O O . GLU B 1 26 ? 6.695 -18.609 2.012 1 96.69 26 GLU B O 1
ATOM 1392 N N . LEU B 1 27 ? 5.125 -17.031 2.186 1 96.31 27 LEU B N 1
ATOM 1393 C CA . LEU B 1 27 ? 5.805 -16.141 1.253 1 96.31 27 LEU B CA 1
ATOM 1394 C C . LEU B 1 27 ? 7.184 -15.758 1.781 1 96.31 27 LEU B C 1
ATOM 1396 O O . LEU B 1 27 ? 8.156 -15.734 1.025 1 96.31 27 LEU B O 1
ATOM 1400 N N . ALA B 1 28 ? 7.242 -15.484 3.041 1 95.19 28 ALA B N 1
ATOM 1401 C CA . ALA B 1 28 ? 8.516 -15.133 3.67 1 95.19 28 ALA B CA 1
ATOM 1402 C C . ALA B 1 28 ? 9.516 -16.281 3.559 1 95.19 28 ALA B C 1
ATOM 1404 O O . ALA B 1 28 ? 10.711 -16.047 3.379 1 95.19 28 ALA B O 1
ATOM 1405 N N . ALA B 1 29 ? 8.992 -17.438 3.668 1 95.19 29 ALA B N 1
ATOM 1406 C CA . ALA B 1 29 ? 9.852 -18.625 3.65 1 95.19 29 ALA B CA 1
ATOM 1407 C C . ALA B 1 29 ? 10.414 -18.859 2.254 1 95.19 29 ALA B C 1
ATOM 1409 O O . ALA B 1 29 ? 11.539 -19.359 2.107 1 95.19 29 ALA B O 1
ATOM 1410 N N . PHE B 1 30 ? 9.688 -18.469 1.277 1 94.62 30 PHE B N 1
ATOM 1411 C CA . PHE B 1 30 ? 10.047 -18.906 -0.066 1 94.62 30 PHE B CA 1
ATOM 1412 C C . PHE B 1 30 ? 10.625 -17.75 -0.875 1 94.62 30 PHE B C 1
ATOM 1414 O O . PHE B 1 30 ? 11.32 -17.969 -1.868 1 94.62 30 PHE B O 1
ATOM 1421 N N . LEU B 1 31 ? 10.359 -16.547 -0.465 1 92.06 31 LEU B N 1
ATOM 1422 C CA . LEU B 1 31 ? 10.805 -15.359 -1.188 1 92.06 31 LEU B CA 1
ATOM 1423 C C . LEU B 1 31 ? 12.312 -15.172 -1.045 1 92.06 31 LEU B C 1
ATOM 1425 O O . LEU B 1 31 ? 12.859 -15.297 0.055 1 92.06 31 LEU B O 1
ATOM 1429 N N . SER B 1 32 ? 12.953 -14.953 -2.148 1 89.69 32 SER B N 1
ATOM 1430 C CA . SER B 1 32 ? 14.367 -14.578 -2.125 1 89.69 32 SER B CA 1
ATOM 1431 C C . SER B 1 32 ? 14.531 -13.062 -2.199 1 89.69 32 SER B C 1
ATOM 1433 O O . SER B 1 32 ? 14.18 -12.445 -3.207 1 89.69 32 SER B O 1
ATOM 1435 N N . THR B 1 33 ? 15.164 -12.508 -1.27 1 83.69 33 THR B N 1
ATOM 1436 C CA . THR B 1 33 ? 15.328 -11.055 -1.24 1 83.69 33 THR B CA 1
ATOM 1437 C C . THR B 1 33 ? 16.609 -10.641 -1.973 1 83.69 33 THR B C 1
ATOM 1439 O O . THR B 1 33 ? 16.875 -9.453 -2.125 1 83.69 33 THR B O 1
ATOM 1442 N N . THR B 1 34 ? 17.312 -11.602 -2.48 1 87.88 34 THR B N 1
ATOM 1443 C CA . THR B 1 34 ? 18.562 -11.281 -3.162 1 87.88 34 THR B CA 1
ATOM 1444 C C . THR B 1 34 ? 18.344 -11.133 -4.664 1 87.88 34 THR B C 1
ATOM 1446 O O . THR B 1 34 ? 19.172 -10.547 -5.367 1 87.88 34 THR B O 1
ATOM 1449 N N . LEU B 1 35 ? 17.297 -11.719 -5.133 1 91.12 35 LEU B N 1
ATOM 1450 C CA . LEU B 1 35 ? 16.984 -11.617 -6.551 1 91.12 35 LEU B CA 1
ATOM 1451 C C . LEU B 1 35 ? 16.172 -10.352 -6.836 1 91.12 35 LEU B C 1
ATOM 1453 O O . LEU B 1 35 ? 15.406 -9.891 -5.988 1 91.12 35 LEU B O 1
ATOM 1457 N N . GLU B 1 36 ? 16.359 -9.828 -8.023 1 92.69 36 GLU B N 1
ATOM 1458 C CA . GLU B 1 36 ? 15.594 -8.648 -8.43 1 92.69 36 GLU B CA 1
ATOM 1459 C C . GLU B 1 36 ? 14.156 -9.008 -8.773 1 92.69 36 GLU B C 1
ATOM 1461 O O . GLU B 1 36 ? 13.242 -8.195 -8.602 1 92.69 36 GLU B O 1
ATOM 1466 N N . THR B 1 37 ? 14.07 -10.227 -9.336 1 95.56 37 THR B N 1
ATOM 1467 C CA . THR B 1 37 ? 12.742 -10.703 -9.703 1 95.56 37 THR B CA 1
ATOM 1468 C C . THR B 1 37 ? 12.508 -12.109 -9.172 1 95.56 37 THR B C 1
ATOM 1470 O O . THR B 1 37 ? 13.438 -12.781 -8.727 1 95.56 37 THR B O 1
ATOM 1473 N N . GLN B 1 38 ? 11.242 -12.438 -9.125 1 95.31 38 GLN B N 1
ATOM 1474 C CA . GLN B 1 38 ? 10.82 -13.781 -8.742 1 95.31 38 GLN B CA 1
ATOM 1475 C C . GLN B 1 38 ? 9.844 -14.359 -9.758 1 95.31 38 GLN B C 1
ATOM 1477 O O . GLN B 1 38 ? 9.086 -13.625 -10.391 1 95.31 38 GLN B O 1
ATOM 1482 N N . GLN B 1 39 ? 9.938 -15.672 -9.906 1 96 39 GLN B N 1
ATOM 1483 C CA . GLN B 1 39 ? 9 -16.375 -10.773 1 96 39 GLN B CA 1
ATOM 1484 C C . GLN B 1 39 ? 7.828 -16.938 -9.977 1 96 39 GLN B C 1
ATOM 1486 O O . GLN B 1 39 ? 8.023 -17.719 -9.039 1 96 39 GLN B O 1
ATOM 1491 N N . ILE B 1 40 ? 6.656 -16.547 -10.391 1 96.69 40 ILE B N 1
ATOM 1492 C CA . ILE B 1 40 ? 5.43 -17.016 -9.758 1 96.69 40 ILE B CA 1
ATOM 1493 C C . ILE B 1 40 ? 4.52 -17.641 -10.812 1 96.69 40 ILE B C 1
ATOM 1495 O O . ILE B 1 40 ? 4.648 -17.359 -12 1 96.69 40 ILE B O 1
ATOM 1499 N N . SER B 1 41 ? 3.674 -18.531 -10.367 1 96.88 41 SER B N 1
ATOM 1500 C CA . SER B 1 41 ? 2.574 -19.031 -11.188 1 96.88 41 SER B CA 1
ATOM 1501 C C . SER B 1 41 ? 1.232 -18.844 -10.492 1 96.88 41 SER B C 1
ATOM 1503 O O . SER B 1 41 ? 1.133 -19 -9.273 1 96.88 41 SER B O 1
ATOM 1505 N N . ILE B 1 42 ? 0.274 -18.453 -11.203 1 96.62 42 ILE B N 1
ATOM 1506 C CA . ILE B 1 42 ? -1.065 -18.281 -10.656 1 96.62 42 ILE B CA 1
ATOM 1507 C C . ILE B 1 42 ? -2.047 -19.188 -11.383 1 96.62 42 ILE B C 1
ATOM 1509 O O . ILE B 1 42 ? -1.986 -19.328 -12.602 1 96.62 42 ILE B O 1
ATOM 1513 N N . LYS B 1 43 ? -2.869 -19.828 -10.586 1 95.19 43 LYS B N 1
ATOM 1514 C CA . LYS B 1 43 ? -3.916 -20.641 -11.195 1 95.19 43 LYS B CA 1
ATOM 1515 C C . LYS B 1 43 ? -5.043 -19.766 -11.742 1 95.19 43 LYS B C 1
ATOM 1517 O O . LYS B 1 43 ? -5.734 -19.094 -10.984 1 95.19 43 LYS B O 1
ATOM 1522 N N . GLY B 1 44 ? -5.172 -19.828 -13.031 1 91.12 44 GLY B N 1
ATOM 1523 C CA . GLY B 1 44 ? -6.215 -19.047 -13.6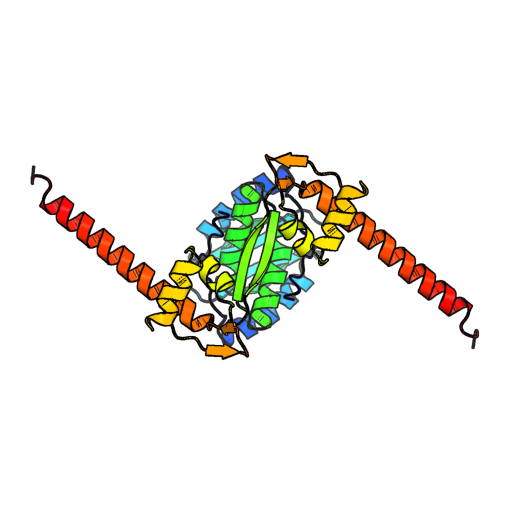72 1 91.12 44 GLY B CA 1
ATOM 1524 C C . GLY B 1 44 ? -7.582 -19.688 -13.602 1 91.12 44 GLY B C 1
ATOM 1525 O O . GLY B 1 44 ? -7.75 -20.734 -12.953 1 91.12 44 GLY B O 1
ATOM 1526 N N . THR B 1 45 ? -8.578 -18.953 -14.18 1 86.38 45 THR B N 1
ATOM 1527 C CA . THR B 1 45 ? -9.945 -19.469 -14.227 1 86.38 45 THR B CA 1
ATOM 1528 C C . THR B 1 45 ? -10.016 -20.734 -15.078 1 86.38 45 THR B C 1
ATOM 1530 O O . THR B 1 45 ? -10.961 -21.516 -14.953 1 86.38 45 THR B O 1
ATOM 1533 N N . ASP B 1 46 ? -9.07 -20.891 -15.977 1 88 46 ASP B N 1
ATOM 1534 C CA . ASP B 1 46 ? -8.992 -22.078 -16.828 1 88 46 ASP B CA 1
ATOM 1535 C C . ASP B 1 46 ? -8.375 -23.266 -16.078 1 88 46 ASP B C 1
ATOM 1537 O O . ASP B 1 46 ? -8.164 -24.328 -16.656 1 88 46 ASP B O 1
ATOM 1541 N N . ASP B 1 47 ? -8.062 -23.125 -14.867 1 88.06 47 ASP B N 1
ATOM 1542 C CA . ASP B 1 47 ? -7.508 -24.141 -13.969 1 88.06 47 ASP B CA 1
ATOM 1543 C C . ASP B 1 47 ? -6.082 -24.516 -14.375 1 88.06 47 ASP B C 1
ATOM 1545 O O . ASP B 1 47 ? -5.613 -25.609 -14.078 1 88.06 47 ASP B O 1
ATOM 1549 N N . THR B 1 48 ? -5.496 -23.625 -15.18 1 92.12 48 THR B N 1
ATOM 1550 C CA . THR B 1 48 ? -4.094 -23.797 -15.539 1 92.12 48 THR B CA 1
ATOM 1551 C C . THR B 1 48 ? -3.23 -22.734 -14.867 1 92.12 48 THR B C 1
ATOM 1553 O O . THR B 1 48 ? -3.723 -21.656 -14.516 1 92.12 48 THR B O 1
ATOM 1556 N N . PHE B 1 49 ? -2.025 -23.156 -14.656 1 93.12 49 PHE B N 1
ATOM 1557 C CA . PHE B 1 49 ? -1.097 -22.203 -14.047 1 93.12 49 PHE B CA 1
ATOM 1558 C C . PHE B 1 49 ? -0.405 -21.359 -15.109 1 93.12 49 PHE B C 1
ATOM 1560 O O . PHE B 1 49 ? 0.029 -21.891 -16.141 1 93.12 49 PHE B O 1
ATOM 1567 N N . HIS B 1 50 ? -0.357 -20.125 -14.836 1 95.94 50 HIS B N 1
ATOM 1568 C CA . HIS B 1 50 ? 0.311 -19.156 -15.711 1 95.94 50 HIS B CA 1
ATOM 1569 C C . HIS B 1 50 ? 1.495 -18.516 -15.008 1 95.94 50 HIS B C 1
ATOM 1571 O O . HIS B 1 50 ? 1.37 -18.047 -13.867 1 95.94 50 HIS B O 1
ATOM 1577 N N . GLN B 1 51 ? 2.584 -18.516 -15.695 1 95.88 51 GLN B N 1
ATOM 1578 C CA . GLN B 1 51 ? 3.811 -17.984 -15.094 1 95.88 51 GLN B CA 1
ATOM 1579 C C . GLN B 1 51 ? 3.893 -16.469 -15.25 1 95.88 51 GLN B C 1
ATOM 1581 O O . GLN B 1 51 ? 3.553 -15.93 -16.297 1 95.88 51 GLN B O 1
ATOM 1586 N N . ILE B 1 52 ? 4.32 -15.836 -14.211 1 97.06 52 ILE B N 1
ATOM 1587 C CA . ILE B 1 52 ? 4.504 -14.391 -14.172 1 97.06 52 ILE B CA 1
ATOM 1588 C C . ILE B 1 52 ? 5.812 -14.055 -13.461 1 97.06 52 ILE B C 1
ATOM 1590 O O . ILE B 1 52 ? 6.121 -14.633 -12.414 1 97.06 52 ILE B O 1
ATOM 1594 N N . GLU B 1 53 ? 6.574 -13.172 -14.062 1 97.62 53 GLU B N 1
ATOM 1595 C CA . GLU B 1 53 ? 7.746 -12.625 -13.383 1 97.62 53 GLU B CA 1
ATOM 1596 C C . GLU B 1 53 ? 7.414 -11.32 -12.672 1 97.62 53 GLU B C 1
ATOM 1598 O O . GLU B 1 53 ? 6.891 -10.391 -13.289 1 97.62 53 GLU B O 1
ATOM 1603 N N . LEU B 1 54 ? 7.691 -11.328 -11.398 1 97.75 54 LEU B N 1
ATOM 1604 C CA . LEU B 1 54 ? 7.367 -10.156 -10.594 1 97.75 54 LEU B CA 1
ATOM 1605 C C . LEU B 1 54 ? 8.633 -9.523 -10.023 1 97.75 54 LEU B C 1
ATOM 1607 O O . LEU B 1 54 ? 9.57 -10.227 -9.648 1 97.75 54 LEU B O 1
ATOM 1611 N N . PRO B 1 55 ? 8.648 -8.203 -9.922 1 96.69 55 PRO B N 1
ATOM 1612 C CA . PRO B 1 55 ? 9.727 -7.605 -9.133 1 96.69 55 PRO B CA 1
ATOM 1613 C C . PRO B 1 55 ? 9.727 -8.086 -7.684 1 96.69 55 PRO B C 1
ATOM 1615 O O . PRO B 1 55 ? 8.664 -8.188 -7.059 1 96.69 55 PRO B O 1
ATOM 1618 N N . THR B 1 56 ? 10.883 -8.336 -7.141 1 95.12 56 THR B N 1
ATOM 1619 C CA . THR B 1 56 ? 10.992 -8.773 -5.754 1 95.12 56 THR B CA 1
ATOM 1620 C C . THR B 1 56 ? 10.461 -7.699 -4.809 1 95.12 56 THR B C 1
ATOM 1622 O O . THR B 1 56 ? 9.836 -8.016 -3.797 1 95.12 56 THR B O 1
ATOM 1625 N N . SER B 1 57 ? 10.68 -6.5 -5.199 1 93.5 57 SER B N 1
ATOM 1626 C CA . SER B 1 57 ? 10.203 -5.391 -4.379 1 93.5 57 SER B CA 1
ATOM 1627 C C . SER B 1 57 ? 8.688 -5.43 -4.23 1 93.5 57 SER B C 1
ATOM 1629 O O . SER B 1 57 ? 8.156 -5.164 -3.15 1 93.5 57 SER B O 1
ATOM 1631 N N . ALA B 1 58 ? 8 -5.789 -5.258 1 96.69 58 ALA B N 1
ATOM 1632 C CA . ALA B 1 58 ? 6.543 -5.875 -5.211 1 96.69 58 ALA B CA 1
ATOM 1633 C C . ALA B 1 58 ? 6.09 -7.008 -4.293 1 96.69 58 ALA B C 1
ATOM 1635 O O . ALA B 1 58 ? 5.125 -6.855 -3.537 1 96.69 58 ALA B O 1
ATOM 1636 N N . LEU B 1 59 ? 6.75 -8.109 -4.309 1 96.25 59 LEU B N 1
ATOM 1637 C CA . LEU B 1 59 ? 6.402 -9.25 -3.467 1 96.25 59 LEU B CA 1
ATOM 1638 C C . LEU B 1 59 ? 6.715 -8.961 -2.002 1 96.25 59 LEU B C 1
ATOM 1640 O O . LEU B 1 59 ? 6.004 -9.422 -1.108 1 96.25 59 LEU B O 1
ATOM 1644 N N . THR B 1 60 ? 7.75 -8.227 -1.81 1 95.06 60 THR B N 1
ATOM 1645 C CA . THR B 1 60 ? 8.047 -7.789 -0.45 1 95.06 60 THR B CA 1
ATOM 1646 C C . THR B 1 60 ? 6.922 -6.91 0.09 1 95.06 60 THR B C 1
ATOM 1648 O O . THR B 1 60 ? 6.527 -7.043 1.25 1 95.06 60 THR B O 1
ATOM 1651 N N . MET B 1 61 ? 6.418 -6.066 -0.771 1 95.19 61 MET B N 1
ATOM 1652 C CA . MET B 1 61 ? 5.293 -5.227 -0.37 1 95.19 61 MET B CA 1
ATOM 1653 C C . MET B 1 61 ? 4.039 -6.066 -0.143 1 95.19 61 MET B C 1
ATOM 1655 O O . MET B 1 61 ? 3.238 -5.766 0.743 1 95.19 61 MET B O 1
ATOM 1659 N N . LEU B 1 62 ? 3.863 -7.078 -0.933 1 96.81 62 LEU B N 1
ATOM 1660 C CA . LEU B 1 62 ? 2.756 -8 -0.72 1 96.81 62 LEU B CA 1
ATOM 1661 C C . LEU B 1 62 ? 2.854 -8.656 0.654 1 96.81 62 LEU B C 1
ATOM 1663 O O . LEU B 1 62 ? 1.841 -8.828 1.339 1 96.81 62 LEU B O 1
ATOM 1667 N N . MET B 1 63 ? 4.039 -9.031 1.025 1 96.31 63 MET B N 1
ATOM 1668 C CA . MET B 1 63 ? 4.266 -9.602 2.35 1 96.31 63 MET B CA 1
ATOM 1669 C C . MET B 1 63 ? 3.828 -8.633 3.443 1 96.31 63 MET B C 1
ATOM 1671 O O . MET B 1 63 ? 3.188 -9.031 4.414 1 96.31 63 MET B O 1
ATOM 1675 N N . ASP B 1 64 ? 4.156 -7.398 3.242 1 94.81 64 ASP B N 1
ATOM 1676 C CA . ASP B 1 64 ? 3.734 -6.375 4.191 1 94.81 64 ASP B CA 1
ATOM 1677 C C . ASP B 1 64 ? 2.211 -6.273 4.25 1 94.81 64 ASP B C 1
ATOM 1679 O O . ASP B 1 64 ? 1.635 -6.148 5.332 1 94.81 64 ASP B O 1
ATOM 1683 N N . ILE B 1 65 ? 1.608 -6.273 3.133 1 96.19 65 ILE B N 1
ATOM 1684 C CA . ILE B 1 65 ? 0.153 -6.215 3.039 1 96.19 65 ILE B CA 1
ATOM 1685 C C . ILE B 1 65 ? -0.46 -7.383 3.812 1 96.19 65 ILE B C 1
ATOM 1687 O O . ILE B 1 65 ? -1.369 -7.188 4.625 1 96.19 65 ILE B O 1
ATOM 1691 N N . LEU B 1 66 ? 0.037 -8.555 3.561 1 97.56 66 LEU B N 1
ATOM 1692 C CA . LEU B 1 66 ? -0.457 -9.75 4.246 1 97.56 66 LEU B CA 1
ATOM 1693 C C . LEU B 1 66 ? -0.297 -9.609 5.758 1 97.56 66 LEU B C 1
ATOM 1695 O O . LEU B 1 66 ? -1.165 -10.039 6.52 1 97.56 66 LEU B O 1
ATOM 1699 N N . GLY B 1 67 ? 0.804 -9.055 6.156 1 96.44 67 GLY B N 1
ATOM 1700 C CA . GLY B 1 67 ? 1.012 -8.805 7.574 1 96.44 67 GLY B CA 1
ATOM 1701 C C . GLY B 1 67 ? -0.054 -7.914 8.188 1 96.44 67 GLY B C 1
ATOM 1702 O O . GLY B 1 67 ? -0.538 -8.188 9.289 1 96.44 67 GLY B O 1
ATOM 1703 N N . GLU B 1 68 ? -0.405 -6.848 7.477 1 93.75 68 GLU B N 1
ATOM 1704 C CA . GLU B 1 68 ? -1.438 -5.934 7.953 1 93.75 68 GLU B CA 1
ATOM 1705 C C . GLU B 1 68 ? -2.803 -6.617 7.992 1 93.75 68 GLU B C 1
ATOM 1707 O O . GLU B 1 68 ? -3.553 -6.457 8.961 1 93.75 68 GLU B O 1
ATOM 1712 N N . LEU B 1 69 ? -3.123 -7.379 6.953 1 93.94 69 LEU B N 1
ATOM 1713 C CA . LEU B 1 69 ? -4.383 -8.117 6.93 1 93.94 69 LEU B CA 1
ATOM 1714 C C . LEU B 1 69 ? -4.449 -9.109 8.086 1 93.94 69 LEU B C 1
ATOM 1716 O O . LEU B 1 69 ? -5.492 -9.242 8.734 1 93.94 69 LEU B O 1
ATOM 1720 N N . ALA B 1 70 ? -3.332 -9.773 8.312 1 96 70 ALA B N 1
ATOM 1721 C CA . ALA B 1 70 ? -3.246 -10.75 9.398 1 96 70 ALA B CA 1
ATOM 1722 C C . ALA B 1 70 ? -3.516 -10.094 10.75 1 96 70 ALA B C 1
ATOM 1724 O O . ALA B 1 70 ? -4.043 -10.734 11.664 1 96 70 ALA B O 1
ATOM 1725 N N . ALA B 1 71 ? -3.154 -8.883 10.859 1 93.12 71 ALA B N 1
ATOM 1726 C CA . ALA B 1 71 ? -3.361 -8.133 12.094 1 93.12 71 ALA B CA 1
ATOM 1727 C C . ALA B 1 71 ? -4.781 -7.578 12.164 1 93.12 71 ALA B C 1
ATOM 1729 O O . ALA B 1 71 ? -5.164 -6.965 13.164 1 93.12 71 ALA B O 1
ATOM 1730 N N . GLY B 1 72 ? -5.539 -7.758 11.086 1 91.06 72 GLY B N 1
ATOM 1731 C CA . GLY B 1 72 ? -6.922 -7.312 11.07 1 91.06 72 GLY B CA 1
ATOM 1732 C C . GLY B 1 72 ? -7.086 -5.895 10.555 1 91.06 72 GLY B C 1
ATOM 1733 O O . GLY B 1 72 ? -8.148 -5.289 10.719 1 91.06 72 GLY B O 1
ATOM 1734 N N . ASN B 1 73 ? -6.102 -5.34 9.93 1 89.5 73 ASN B N 1
ATOM 1735 C CA . ASN B 1 73 ? -6.137 -3.969 9.43 1 89.5 73 ASN B CA 1
ATOM 1736 C C . ASN B 1 73 ? -6.496 -3.918 7.949 1 89.5 73 ASN B C 1
ATOM 1738 O O . ASN B 1 73 ? -6.199 -4.852 7.203 1 89.5 73 ASN B O 1
ATOM 1742 N N . ALA B 1 74 ? -7.137 -2.783 7.645 1 90.88 74 ALA B N 1
ATOM 1743 C CA . ALA B 1 74 ? -7.203 -2.445 6.227 1 90.88 74 ALA B CA 1
ATOM 1744 C C . ALA B 1 74 ? -5.887 -1.848 5.738 1 90.88 74 ALA B C 1
ATOM 1746 O O . ALA B 1 74 ? -5.043 -1.447 6.547 1 90.88 74 ALA B O 1
ATOM 1747 N N . VAL B 1 75 ? -5.707 -1.941 4.445 1 91.56 75 VAL B N 1
ATOM 1748 C CA . VAL B 1 75 ? -4.445 -1.469 3.885 1 91.56 75 VAL B CA 1
ATOM 1749 C C . VAL B 1 75 ? -4.715 -0.482 2.752 1 91.56 75 VAL B C 1
ATOM 1751 O O . VAL B 1 75 ? -5.602 -0.708 1.923 1 91.56 75 VAL B O 1
ATOM 1754 N N . GLN B 1 76 ? -4.023 0.583 2.779 1 88.19 76 GLN B N 1
ATOM 1755 C CA . GLN B 1 76 ? -4.043 1.552 1.688 1 88.19 76 GLN B CA 1
ATOM 1756 C C . GLN B 1 76 ? -2.715 1.568 0.939 1 88.19 76 GLN B C 1
ATOM 1758 O O . GLN B 1 76 ? -1.648 1.524 1.557 1 88.19 76 GLN B O 1
ATOM 1763 N N . ILE B 1 77 ? -2.807 1.561 -0.385 1 89.94 77 ILE B N 1
ATOM 1764 C CA . ILE B 1 77 ? -1.644 1.729 -1.249 1 89.94 77 ILE B CA 1
ATOM 1765 C C . ILE B 1 77 ? -1.501 3.199 -1.642 1 89.94 77 ILE B C 1
ATOM 1767 O O . ILE B 1 77 ? -2.373 3.756 -2.312 1 89.94 77 ILE B O 1
ATOM 1771 N N . VAL B 1 78 ? -0.403 3.744 -1.289 1 85.31 78 VAL B N 1
ATOM 1772 C CA . VAL B 1 78 ? -0.224 5.172 -1.53 1 85.31 78 VAL B CA 1
ATOM 1773 C C . VAL B 1 78 ? 1.02 5.398 -2.387 1 85.31 78 VAL B C 1
ATOM 1775 O O . VAL B 1 78 ? 2.127 5.02 -1.997 1 85.31 78 VAL B O 1
ATOM 1778 N N . PRO B 1 79 ? 0.82 6 -3.547 1 88.5 79 PRO B N 1
ATOM 1779 C CA .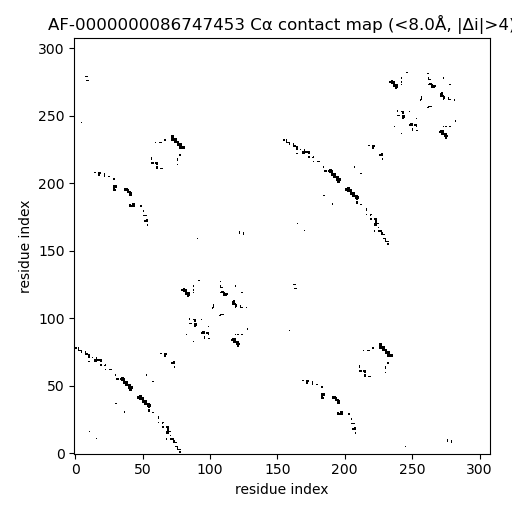 PRO B 1 79 ? 2.014 6.391 -4.301 1 88.5 79 PRO B CA 1
ATOM 1780 C C . PRO B 1 79 ? 2.809 7.5 -3.611 1 88.5 79 PRO B C 1
ATOM 1782 O O . PRO B 1 79 ? 2.223 8.391 -2.986 1 88.5 79 PRO B O 1
ATOM 1785 N N . VAL B 1 80 ? 4.094 7.328 -3.648 1 85.75 80 VAL B N 1
ATOM 1786 C CA . VAL B 1 80 ? 4.969 8.383 -3.145 1 85.75 80 VAL B CA 1
ATOM 1787 C C . VAL B 1 80 ? 5.574 9.156 -4.316 1 85.75 80 VAL B C 1
ATOM 1789 O O . VAL B 1 80 ? 6.199 8.562 -5.199 1 85.75 80 VAL B O 1
ATOM 1792 N N . HIS B 1 81 ? 5.336 10.367 -4.367 1 78.94 81 HIS B N 1
ATOM 1793 C CA . HIS B 1 81 ? 5.848 11.219 -5.438 1 78.94 81 HIS B CA 1
ATOM 1794 C C . HIS B 1 81 ? 7.355 11.406 -5.316 1 78.94 81 HIS B C 1
ATOM 1796 O O . HIS B 1 81 ? 7.918 11.258 -4.227 1 78.94 81 HIS B O 1
ATOM 1802 N N . ALA B 1 82 ? 7.867 11.758 -6.527 1 80.12 82 ALA B N 1
ATOM 1803 C CA . ALA B 1 82 ? 9.305 12 -6.59 1 80.12 82 ALA B CA 1
ATOM 1804 C C . ALA B 1 82 ? 9.711 13.172 -5.703 1 80.12 82 ALA B C 1
ATOM 1806 O O . ALA B 1 82 ? 10.812 13.195 -5.156 1 80.12 82 ALA B O 1
ATOM 1807 N N . GLU B 1 83 ? 8.797 14.219 -5.598 1 88.44 83 GLU B N 1
ATOM 1808 C CA . GLU B 1 83 ? 9.031 15.359 -4.715 1 88.44 83 GLU B CA 1
ATOM 1809 C C . GLU B 1 83 ? 8.078 15.344 -3.527 1 88.44 83 GLU B C 1
ATOM 1811 O O . GLU B 1 83 ? 6.867 15.188 -3.697 1 88.44 83 GLU B O 1
ATOM 1816 N N . LEU B 1 84 ? 8.648 15.523 -2.357 1 92.38 84 LEU B N 1
ATOM 1817 C CA . LEU B 1 84 ? 7.898 15.453 -1.11 1 92.38 84 LEU B CA 1
ATOM 1818 C C . LEU B 1 84 ? 7.77 16.828 -0.47 1 92.38 84 LEU B C 1
ATOM 1820 O O . LEU B 1 84 ? 8.688 17.641 -0.554 1 92.38 84 LEU B O 1
ATOM 1824 N N . THR B 1 85 ? 6.676 17.031 0.148 1 91.94 85 THR B N 1
ATOM 1825 C CA . THR B 1 85 ? 6.586 18.156 1.072 1 91.94 85 THR B CA 1
ATOM 1826 C C . THR B 1 85 ? 7.383 17.875 2.344 1 91.94 85 THR B C 1
ATOM 1828 O O . THR B 1 85 ? 7.793 16.75 2.588 1 91.94 85 THR B O 1
ATOM 1831 N N . THR B 1 86 ? 7.547 18.906 3.115 1 93.62 86 THR B N 1
ATOM 1832 C CA . THR B 1 86 ? 8.273 18.766 4.371 1 93.62 86 THR B CA 1
ATOM 1833 C C . THR B 1 86 ? 7.539 17.828 5.316 1 93.62 86 THR B C 1
ATOM 1835 O O . THR B 1 86 ? 8.164 17.016 5.996 1 93.62 86 THR B O 1
ATOM 1838 N N . GLN B 1 87 ? 6.25 17.906 5.305 1 90.12 87 GLN B N 1
ATOM 1839 C CA . GLN B 1 87 ? 5.461 17.031 6.172 1 90.12 87 GLN B CA 1
ATOM 1840 C C . GLN B 1 87 ? 5.559 15.578 5.73 1 90.12 87 GLN B C 1
ATOM 1842 O O . GLN B 1 87 ? 5.723 14.68 6.559 1 90.12 87 GLN B O 1
ATOM 1847 N N . GLU B 1 88 ? 5.43 15.391 4.488 1 87.81 88 GLU B N 1
ATOM 1848 C CA . GLU B 1 88 ? 5.566 14.031 3.963 1 87.81 88 GLU B CA 1
ATOM 1849 C C . GLU B 1 88 ? 6.93 13.445 4.305 1 87.81 88 GLU B C 1
ATOM 1851 O O . GLU B 1 88 ? 7.027 12.289 4.73 1 87.81 88 GLU B O 1
ATOM 1856 N N . ALA B 1 89 ? 7.902 14.227 4.094 1 93.62 89 ALA B N 1
ATOM 1857 C CA . ALA B 1 89 ? 9.266 13.789 4.398 1 93.62 89 ALA B CA 1
ATOM 1858 C C . ALA B 1 89 ? 9.406 13.438 5.875 1 93.62 89 ALA B C 1
ATOM 1860 O O . ALA B 1 89 ? 9.992 12.406 6.219 1 93.62 89 ALA B O 1
ATOM 1861 N N . ALA B 1 90 ? 8.867 14.266 6.703 1 93.25 90 ALA B N 1
ATOM 1862 C CA . ALA B 1 90 ? 8.914 14.031 8.141 1 93.25 90 ALA B CA 1
ATOM 1863 C C . ALA B 1 90 ? 8.242 12.703 8.5 1 93.25 90 ALA B C 1
ATOM 1865 O O . ALA B 1 90 ? 8.773 11.922 9.289 1 93.25 90 ALA B O 1
ATOM 1866 N N . ASN B 1 91 ? 7.125 12.461 7.867 1 84.38 91 ASN B N 1
ATOM 1867 C CA . ASN B 1 91 ? 6.387 11.227 8.109 1 84.38 91 ASN B CA 1
ATOM 1868 C C . ASN B 1 91 ? 7.199 10 7.715 1 84.38 91 ASN B C 1
ATOM 1870 O O . ASN B 1 91 ? 7.262 9.023 8.461 1 84.38 91 ASN B O 1
ATOM 1874 N N . ILE B 1 92 ? 7.754 10.094 6.578 1 85.62 92 ILE B N 1
ATOM 1875 C CA . ILE B 1 92 ? 8.531 8.977 6.059 1 85.62 92 ILE B CA 1
ATOM 1876 C C . ILE B 1 92 ? 9.727 8.711 6.977 1 85.62 92 ILE B C 1
ATOM 1878 O O . ILE B 1 92 ? 10.07 7.555 7.234 1 85.62 92 ILE B O 1
ATOM 1882 N N . MET B 1 93 ? 10.328 9.727 7.48 1 89 93 MET B N 1
ATOM 1883 C CA . MET B 1 93 ? 11.516 9.641 8.336 1 89 93 MET B CA 1
ATOM 1884 C C . MET B 1 93 ? 11.125 9.328 9.773 1 89 93 MET B C 1
ATOM 1886 O O . MET B 1 93 ? 11.984 9.039 10.609 1 89 93 MET B O 1
ATOM 1890 N N . ASN B 1 94 ? 9.914 9.367 9.992 1 88.12 94 ASN B N 1
ATOM 1891 C CA . ASN B 1 94 ? 9.414 9.18 11.352 1 88.12 94 ASN B CA 1
ATOM 1892 C C . ASN B 1 94 ? 10.039 10.172 12.32 1 88.12 94 ASN B C 1
ATOM 1894 O O . ASN B 1 94 ? 10.555 9.781 13.367 1 88.12 94 ASN B O 1
ATOM 1898 N N . VAL B 1 95 ? 10.023 11.398 12 1 92.56 95 VAL B N 1
ATOM 1899 C CA . VAL B 1 95 ? 10.477 12.5 12.844 1 92.56 95 VAL B CA 1
ATOM 1900 C C . VAL B 1 95 ? 9.438 13.617 12.836 1 92.56 95 VAL B C 1
ATOM 1902 O O . VAL B 1 95 ? 8.492 13.586 12.039 1 92.56 95 VAL B O 1
ATOM 1905 N N . SER B 1 96 ? 9.633 14.5 13.773 1 93.88 96 SER B N 1
ATOM 1906 C CA . SER B 1 96 ? 8.742 15.648 13.805 1 93.88 96 SER B CA 1
ATOM 1907 C C 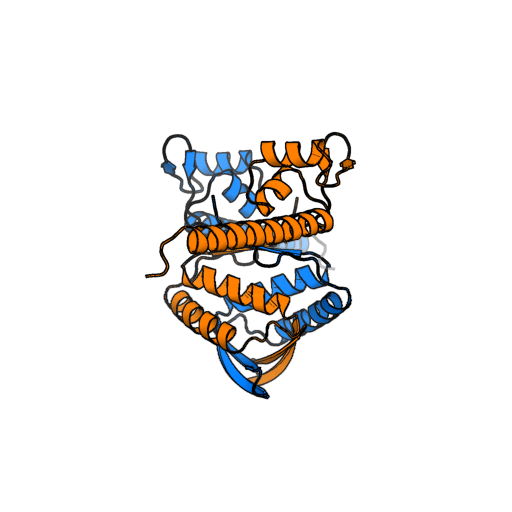. SER B 1 96 ? 9.008 16.594 12.641 1 93.88 96 SER B C 1
ATOM 1909 O O . SER B 1 96 ? 10.125 16.641 12.117 1 93.88 96 SER B O 1
ATOM 1911 N N . ARG B 1 97 ? 8.023 17.312 12.188 1 93.94 97 ARG B N 1
ATOM 1912 C CA . ARG B 1 97 ? 8.195 18.281 11.109 1 93.94 97 ARG B CA 1
ATOM 1913 C C . ARG B 1 97 ? 9.242 19.328 11.484 1 93.94 97 ARG B C 1
ATOM 1915 O O . ARG B 1 97 ? 10.102 19.672 10.672 1 93.94 97 ARG B O 1
ATOM 1922 N N . PRO B 1 98 ? 9.266 19.812 12.758 1 96.25 98 PRO B N 1
ATOM 1923 C CA . PRO B 1 98 ? 10.312 20.781 13.125 1 96.25 98 PRO B CA 1
ATOM 1924 C C . PRO B 1 98 ? 11.719 20.188 12.992 1 96.25 98 PRO B C 1
ATOM 1926 O O . PRO B 1 98 ? 12.641 20.891 12.555 1 96.25 98 PRO B O 1
ATOM 1929 N N . HIS B 1 99 ? 11.859 18.984 13.359 1 96.56 99 HIS B N 1
ATOM 1930 C CA . HIS B 1 99 ? 13.156 18.344 13.188 1 96.56 99 HIS B CA 1
ATOM 1931 C C . HIS B 1 99 ? 13.531 18.25 11.711 1 96.56 99 HIS B C 1
ATOM 1933 O O . HIS B 1 99 ? 14.68 18.484 11.344 1 96.56 99 HIS B O 1
ATOM 1939 N N . MET B 1 100 ? 12.609 17.891 10.883 1 96.75 100 MET B N 1
ATOM 1940 C CA . MET B 1 100 ? 12.844 17.797 9.445 1 96.75 100 MET B CA 1
ATOM 1941 C C . MET B 1 100 ? 13.297 19.141 8.883 1 96.75 100 MET B C 1
ATOM 1943 O O . MET B 1 100 ? 14.258 19.203 8.117 1 96.75 100 MET B O 1
ATOM 1947 N N . VAL B 1 101 ? 12.672 20.188 9.305 1 96.38 101 VAL B N 1
ATOM 1948 C CA . VAL B 1 101 ? 13.023 21.531 8.859 1 96.38 101 VAL B CA 1
ATOM 1949 C C . VAL B 1 101 ? 14.453 21.859 9.273 1 96.38 101 VAL B C 1
ATOM 1951 O O . VAL B 1 101 ? 15.219 22.422 8.492 1 96.38 101 VAL B O 1
ATOM 1954 N N . LYS B 1 102 ? 14.711 21.469 10.453 1 96.06 102 LYS B N 1
ATOM 1955 C CA . LYS B 1 102 ? 16.062 21.688 10.945 1 96.06 102 LYS B CA 1
ATOM 1956 C C . LYS B 1 102 ? 17.094 20.984 10.07 1 96.06 102 LYS B C 1
ATOM 1958 O O . LYS B 1 102 ? 18.125 21.562 9.734 1 96.06 102 LYS B O 1
ATOM 1963 N N . LEU B 1 103 ? 16.875 19.766 9.742 1 95.38 103 LEU B N 1
ATOM 1964 C CA . LEU B 1 103 ? 17.75 19 8.891 1 95.38 103 LEU B CA 1
ATOM 1965 C C . LEU B 1 103 ? 17.953 19.688 7.543 1 95.38 103 LEU B C 1
ATOM 1967 O O . LEU B 1 103 ? 19.062 19.703 7.012 1 95.38 103 LEU B O 1
ATOM 1971 N N . LEU B 1 104 ? 16.891 20.25 7.016 1 95.69 104 LEU B N 1
ATOM 1972 C CA . LEU B 1 104 ? 16.953 20.938 5.73 1 95.69 104 LEU B CA 1
ATOM 1973 C C . LEU B 1 104 ? 17.75 22.234 5.84 1 95.69 104 LEU B C 1
ATOM 1975 O O . LEU B 1 104 ? 18.609 22.516 5 1 95.69 104 LEU B O 1
ATOM 1979 N N . GLU B 1 105 ? 17.516 22.938 6.84 1 94.94 105 GLU B N 1
ATOM 1980 C CA . GLU B 1 105 ? 18.172 24.234 7.027 1 94.94 105 GLU B CA 1
ATOM 1981 C C . GLU B 1 105 ? 19.656 24.078 7.324 1 94.94 105 GLU B C 1
ATOM 1983 O O . GLU B 1 105 ? 20.469 24.922 6.945 1 94.94 105 GLU B O 1
ATOM 1988 N N . GLU B 1 106 ? 20 23 7.918 1 95.31 106 GLU B N 1
ATOM 1989 C CA . GLU B 1 106 ? 21.391 22.719 8.25 1 95.31 106 GLU B CA 1
ATOM 1990 C C . GLU B 1 106 ? 22.141 22.109 7.051 1 95.31 106 GLU B C 1
ATOM 1992 O O . GLU B 1 106 ? 23.344 21.859 7.121 1 95.31 106 GLU B O 1
ATOM 1997 N N . GLY B 1 107 ? 21.453 21.781 6.059 1 93.81 107 GLY B N 1
ATOM 1998 C CA . GLY B 1 107 ? 22.062 21.328 4.824 1 93.81 107 GLY B CA 1
ATOM 1999 C C . GLY B 1 107 ? 22.344 19.828 4.816 1 93.81 107 GLY B C 1
ATOM 2000 O O . GLY B 1 107 ? 23.078 19.344 3.953 1 93.81 107 GLY B O 1
ATOM 2001 N N . GLN B 1 108 ? 21.797 19.156 5.707 1 93.56 108 GLN B N 1
ATOM 2002 C CA . GLN B 1 108 ? 22 17.703 5.781 1 93.56 108 GLN B CA 1
ATOM 2003 C C . GLN B 1 108 ? 21.25 16.984 4.672 1 93.56 108 GLN B C 1
ATOM 2005 O O . GLN B 1 108 ? 21.625 15.883 4.266 1 93.56 108 GLN B O 1
ATOM 2010 N N . LEU B 1 109 ? 20.219 17.594 4.203 1 93.88 109 LEU B N 1
ATOM 2011 C CA . LEU B 1 109 ? 19.359 17.078 3.143 1 93.88 109 LEU B CA 1
ATOM 2012 C C . LEU B 1 109 ? 19.047 18.156 2.111 1 93.88 109 LEU B C 1
ATOM 2014 O O . LEU B 1 109 ? 18.562 19.234 2.463 1 93.88 109 LEU B O 1
ATOM 2018 N N . PRO B 1 110 ? 19.422 17.875 0.882 1 94.25 110 PRO B N 1
ATOM 2019 C CA . PRO B 1 110 ? 19.109 18.875 -0.141 1 94.25 110 PRO B CA 1
ATOM 2020 C C . PRO B 1 110 ? 17.609 19.141 -0.246 1 94.25 110 PRO B C 1
ATOM 2022 O O . PRO B 1 110 ? 16.797 18.25 -0.05 1 94.25 110 PRO B O 1
ATOM 2025 N N . HIS B 1 111 ? 17.25 20.375 -0.502 1 95.88 111 HIS B N 1
ATOM 2026 C CA . HIS B 1 111 ? 15.859 20.766 -0.748 1 95.88 111 HIS B CA 1
ATOM 2027 C C . HIS B 1 111 ? 15.789 21.984 -1.651 1 95.88 111 HIS B C 1
ATOM 2029 O O . HIS B 1 111 ? 16.797 22.656 -1.896 1 95.88 111 HIS B O 1
ATOM 2035 N N . HIS B 1 112 ? 14.695 22.156 -2.297 1 94.44 112 HIS B N 1
ATOM 2036 C CA . HIS B 1 112 ? 14.445 23.344 -3.086 1 94.44 112 HIS B CA 1
ATOM 2037 C C . HIS B 1 112 ? 13.055 23.906 -2.816 1 94.44 112 HIS B C 1
ATOM 2039 O O . HIS B 1 112 ? 12.242 23.266 -2.141 1 94.44 112 HIS B O 1
ATOM 2045 N N . LYS B 1 113 ? 12.828 25.141 -3.309 1 92.31 113 LYS B N 1
ATOM 2046 C CA . LYS B 1 113 ? 11.539 25.781 -3.068 1 92.31 113 LYS B CA 1
ATOM 2047 C C . LYS B 1 113 ? 10.711 25.859 -4.348 1 92.31 113 LYS B C 1
ATOM 2049 O O . LYS B 1 113 ? 11.25 26.094 -5.43 1 92.31 113 LYS B O 1
ATOM 2054 N N . THR B 1 114 ? 9.547 25.422 -4.32 1 91 114 THR B N 1
ATOM 2055 C CA . THR B 1 114 ? 8.523 25.703 -5.316 1 91 114 THR B CA 1
ATOM 2056 C C . THR B 1 114 ? 7.539 26.75 -4.793 1 91 114 THR B C 1
ATOM 2058 O O . THR B 1 114 ? 6.625 26.422 -4.031 1 91 114 THR B O 1
ATOM 2061 N N . GLY B 1 115 ? 7.691 27.984 -5.301 1 90.19 115 GLY B N 1
ATOM 2062 C CA . GLY B 1 115 ? 7 29.062 -4.613 1 90.19 115 GLY B CA 1
ATOM 2063 C C . GLY B 1 115 ? 7.461 29.25 -3.18 1 90.19 115 GLY B C 1
ATOM 2064 O O . GLY B 1 115 ? 8.641 29.5 -2.928 1 90.19 115 GLY B O 1
ATOM 2065 N N . ARG B 1 116 ? 6.59 29.094 -2.162 1 90.44 116 ARG B N 1
ATOM 2066 C CA . ARG B 1 116 ? 6.922 29.297 -0.753 1 90.44 116 ARG B CA 1
ATOM 2067 C C . ARG B 1 116 ? 7.164 27.953 -0.056 1 90.44 116 ARG B C 1
ATOM 2069 O O . ARG B 1 116 ? 7.578 27.922 1.104 1 90.44 116 ARG B O 1
ATOM 2076 N N . HIS B 1 117 ? 6.965 26.891 -0.763 1 92.25 117 HIS B N 1
ATOM 2077 C CA . HIS B 1 117 ? 7.012 25.594 -0.11 1 92.25 117 HIS B CA 1
ATOM 2078 C C . HIS B 1 117 ? 8.305 24.844 -0.442 1 92.25 117 HIS B C 1
ATOM 2080 O O . HIS B 1 117 ? 8.781 24.906 -1.576 1 92.25 117 HIS B O 1
ATOM 2086 N N . ARG B 1 118 ? 8.883 24.266 0.607 1 94.5 118 ARG B N 1
ATOM 2087 C CA . ARG B 1 118 ? 10.078 23.438 0.43 1 94.5 118 ARG B CA 1
ATOM 2088 C C . ARG B 1 118 ? 9.719 22.078 -0.159 1 94.5 118 ARG B C 1
ATOM 2090 O O . ARG B 1 118 ? 8.68 21.516 0.177 1 94.5 118 ARG B O 1
ATOM 2097 N N . ARG B 1 119 ? 10.586 21.625 -0.999 1 95.38 119 ARG B N 1
ATOM 2098 C CA . ARG B 1 119 ? 10.445 20.297 -1.584 1 95.38 119 ARG B CA 1
ATOM 2099 C C . ARG B 1 119 ? 11.727 19.484 -1.423 1 95.38 119 ARG B C 1
ATOM 2101 O O . ARG B 1 119 ? 12.828 20.031 -1.562 1 95.38 119 ARG B O 1
ATOM 2108 N N . VAL B 1 120 ? 11.5 18.281 -1.046 1 95.44 120 VAL B N 1
ATOM 2109 C CA . VAL B 1 120 ? 12.594 17.328 -0.878 1 95.44 120 VAL B CA 1
ATOM 2110 C C . VAL B 1 120 ? 12.445 16.188 -1.877 1 95.44 120 VAL B C 1
ATOM 2112 O O . VAL B 1 120 ? 11.359 15.625 -2.031 1 95.44 120 VAL B O 1
ATOM 2115 N N . LEU B 1 121 ? 13.516 15.961 -2.58 1 92.88 121 LEU B N 1
ATOM 2116 C CA . LEU B 1 121 ? 13.469 14.797 -3.463 1 92.88 121 LEU B CA 1
ATOM 2117 C C . LEU B 1 121 ? 13.383 13.508 -2.658 1 92.88 121 LEU B C 1
ATOM 2119 O O . LEU B 1 121 ? 14.125 13.32 -1.692 1 92.88 121 LEU B O 1
ATOM 2123 N N . PHE B 1 122 ? 12.516 12.648 -3.1 1 91.5 122 PHE B N 1
ATOM 2124 C CA . PHE B 1 122 ? 12.359 11.359 -2.441 1 91.5 122 PHE B CA 1
ATOM 2125 C C . PHE B 1 122 ? 13.68 10.602 -2.416 1 91.5 122 PHE B C 1
ATOM 2127 O O . PHE B 1 122 ? 14.062 10.039 -1.386 1 91.5 122 PHE B O 1
ATOM 2134 N N . SER B 1 123 ? 14.305 10.594 -3.523 1 89.62 123 SER B N 1
ATOM 2135 C CA . SER B 1 123 ? 15.57 9.875 -3.635 1 89.62 123 SER B CA 1
ATOM 2136 C C . SER B 1 123 ? 16.594 10.391 -2.619 1 89.62 123 SER B C 1
ATOM 2138 O O . SER B 1 123 ? 17.281 9.602 -1.974 1 89.62 123 SER B O 1
ATOM 2140 N N . ASP B 1 124 ? 16.672 11.688 -2.455 1 93 124 ASP B N 1
ATOM 2141 C CA . ASP B 1 124 ? 17.609 12.289 -1.506 1 93 124 ASP B CA 1
ATOM 2142 C C . ASP B 1 124 ? 17.25 11.914 -0.07 1 93 124 ASP B C 1
ATOM 2144 O O . ASP B 1 124 ? 18.125 11.648 0.747 1 93 124 ASP B O 1
ATOM 2148 N N . LEU B 1 125 ? 16.016 11.953 0.158 1 94.06 125 LEU B N 1
ATOM 2149 C CA . LEU B 1 125 ? 15.539 11.594 1.489 1 94.06 125 LEU B CA 1
ATOM 2150 C C . LEU B 1 125 ? 15.914 10.156 1.828 1 94.06 125 LEU B C 1
ATOM 2152 O O . LEU B 1 125 ? 16.375 9.867 2.938 1 94.06 125 LEU B O 1
ATOM 2156 N N . MET B 1 126 ? 15.656 9.312 0.867 1 90.5 126 MET B N 1
ATOM 2157 C CA . MET B 1 126 ? 15.938 7.895 1.096 1 90.5 126 MET B CA 1
ATOM 2158 C C . MET B 1 126 ? 17.422 7.66 1.299 1 90.5 126 MET B C 1
ATOM 2160 O O . MET B 1 126 ? 17.828 6.832 2.121 1 90.5 126 MET B O 1
ATOM 2164 N N . GLU B 1 127 ? 18.219 8.32 0.54 1 89.56 127 GLU B N 1
ATOM 2165 C CA . GLU B 1 127 ? 19.656 8.227 0.717 1 89.56 127 GLU B CA 1
ATOM 2166 C C . GLU B 1 127 ? 20.078 8.695 2.107 1 89.56 127 GLU B C 1
ATOM 2168 O O . GLU B 1 127 ? 20.906 8.062 2.762 1 89.56 127 GLU B O 1
ATOM 2173 N N . TYR B 1 128 ? 19.562 9.734 2.484 1 93.19 128 TYR B N 1
ATOM 2174 C CA . TYR B 1 128 ? 19.844 10.258 3.816 1 93.19 128 TYR B CA 1
ATOM 2175 C C . TYR B 1 128 ? 19.422 9.266 4.895 1 93.19 128 TYR B C 1
ATOM 2177 O O . TYR B 1 128 ? 20.156 9.039 5.855 1 93.19 128 TYR B O 1
ATOM 2185 N N . LYS B 1 129 ? 18.219 8.781 4.758 1 91.12 129 LYS B N 1
ATOM 2186 C CA . LYS B 1 129 ? 17.688 7.816 5.723 1 91.12 129 LYS B CA 1
ATOM 2187 C C . LYS B 1 129 ? 18.594 6.59 5.824 1 91.12 129 LYS B C 1
ATOM 2189 O O . LYS B 1 129 ? 18.844 6.09 6.922 1 91.12 129 LYS B O 1
ATOM 2194 N N . LYS B 1 130 ? 19 6.082 4.715 1 87.44 130 LYS B N 1
ATOM 2195 C CA . LYS B 1 130 ? 19.875 4.918 4.68 1 87.44 130 LYS B CA 1
ATOM 2196 C C . LYS B 1 130 ? 21.172 5.191 5.438 1 87.44 130 LYS B C 1
ATOM 2198 O O . LYS B 1 130 ? 21.641 4.348 6.211 1 87.44 130 LYS B O 1
ATOM 2203 N N . LYS B 1 131 ? 21.734 6.301 5.16 1 89.44 131 LYS B N 1
ATOM 2204 C CA . LYS B 1 131 ? 22.969 6.684 5.84 1 89.44 131 LYS B CA 1
ATOM 2205 C C . LYS B 1 131 ? 22.75 6.809 7.344 1 89.44 131 LYS B C 1
ATOM 2207 O O . LYS B 1 131 ? 23.578 6.355 8.133 1 89.44 131 LYS B O 1
ATOM 2212 N N . ARG B 1 132 ? 21.703 7.445 7.699 1 88.56 132 ARG B N 1
ATOM 2213 C CA . ARG B 1 132 ? 21.359 7.621 9.109 1 88.56 132 ARG B CA 1
ATOM 2214 C C . ARG B 1 132 ? 21.188 6.273 9.797 1 88.56 132 ARG B C 1
ATOM 2216 O O . ARG B 1 132 ? 21.656 6.074 10.914 1 88.56 132 ARG B O 1
ATOM 2223 N N . ASP B 1 133 ? 20.422 5.375 9.18 1 85.81 133 ASP B N 1
ATOM 2224 C CA . ASP B 1 133 ? 20.188 4.055 9.758 1 85.81 133 ASP B CA 1
ATOM 2225 C C . ASP B 1 133 ? 21.484 3.27 9.898 1 85.81 133 ASP B C 1
ATOM 2227 O O . ASP B 1 133 ? 21.688 2.562 10.891 1 85.81 133 ASP B O 1
ATOM 2231 N N . ALA B 1 134 ? 22.328 3.373 8.953 1 86.06 134 ALA B N 1
ATOM 2232 C CA . ALA B 1 134 ? 23.625 2.725 9.008 1 86.06 134 ALA B CA 1
ATOM 2233 C C . ALA B 1 134 ? 24.469 3.277 10.164 1 86.06 134 ALA B C 1
ATOM 2235 O O . ALA B 1 134 ? 25.109 2.52 10.891 1 86.06 134 ALA B O 1
ATOM 2236 N N . ASP B 1 135 ? 24.406 4.562 10.312 1 86.5 135 ASP B N 1
ATOM 2237 C CA . ASP B 1 135 ? 25.172 5.211 11.383 1 86.5 135 ASP B CA 1
ATOM 2238 C C . ASP B 1 135 ? 24.641 4.793 12.75 1 86.5 135 ASP B C 1
ATOM 2240 O O . ASP B 1 135 ? 25.422 4.586 13.68 1 86.5 135 ASP B O 1
ATOM 2244 N N . SER B 1 136 ? 23.344 4.699 12.828 1 85.81 136 SER B N 1
ATOM 2245 C CA . SER B 1 136 ? 22.719 4.289 14.078 1 85.81 136 SER B CA 1
ATOM 2246 C C . SER B 1 136 ? 23.109 2.857 14.445 1 85.81 136 SER B C 1
ATOM 2248 O O . SER B 1 136 ? 23.422 2.57 15.602 1 85.81 136 SER B O 1
ATOM 2250 N N . LEU B 1 137 ? 23.078 2.043 13.492 1 84 137 LEU B N 1
ATOM 2251 C CA . LEU B 1 137 ? 23.453 0.655 13.719 1 84 137 LEU B CA 1
ATOM 2252 C C . LEU B 1 137 ? 24.922 0.562 14.156 1 84 137 LEU B C 1
ATOM 2254 O O . LEU B 1 137 ? 25.25 -0.195 15.07 1 84 137 LEU B O 1
ATOM 2258 N N . ALA B 1 138 ? 25.656 1.365 13.594 1 84.94 138 ALA B N 1
ATOM 2259 C CA . ALA B 1 138 ? 27.078 1.392 13.945 1 84.94 138 ALA B CA 1
ATOM 2260 C C . ALA B 1 138 ? 27.281 1.911 15.367 1 84.94 138 ALA B C 1
ATOM 2262 O O . ALA B 1 138 ? 28.094 1.372 16.125 1 84.94 138 ALA B O 1
ATOM 2263 N N . ALA B 1 139 ? 26.531 2.898 15.664 1 84.75 139 ALA B N 1
ATOM 2264 C CA . ALA B 1 139 ? 26.641 3.477 17 1 84.75 139 ALA B CA 1
ATOM 2265 C C . ALA B 1 139 ? 26.156 2.494 18.062 1 84.75 139 ALA B C 1
ATOM 2267 O O . ALA B 1 139 ? 26.766 2.355 19.125 1 84.75 139 ALA B O 1
ATOM 2268 N N . MET B 1 140 ? 25.141 1.796 17.766 1 85.25 140 MET B N 1
ATOM 2269 C CA . MET B 1 140 ? 24.594 0.805 18.688 1 85.25 140 MET B CA 1
ATOM 2270 C C . MET B 1 140 ? 25.562 -0.354 18.875 1 85.25 140 MET B C 1
ATOM 2272 O O . MET B 1 140 ? 25.75 -0.844 19.984 1 85.25 140 MET B O 1
ATOM 2276 N N . GLN B 1 141 ? 26.125 -0.728 17.797 1 85.75 141 GLN B N 1
ATOM 2277 C CA . GLN B 1 141 ? 27.109 -1.803 17.875 1 85.75 141 GLN B CA 1
ATOM 2278 C C . GLN B 1 141 ? 28.328 -1.381 18.688 1 85.75 141 GLN B C 1
ATOM 2280 O O . GLN B 1 141 ? 28.859 -2.172 19.469 1 85.75 141 GLN B O 1
ATOM 2285 N N . GLU B 1 142 ? 28.688 -0.166 18.469 1 84.88 142 GLU B N 1
ATOM 2286 C CA . GLU B 1 142 ? 29.812 0.365 19.234 1 84.88 142 GLU B CA 1
ATOM 2287 C C . GLU B 1 142 ? 29.484 0.419 20.719 1 84.88 142 GLU B C 1
ATOM 2289 O O . GLU B 1 142 ? 30.344 0.094 21.562 1 84.88 142 GLU B O 1
ATOM 2294 N N . LEU B 1 143 ? 28.344 0.831 21.016 1 85.69 143 LEU B N 1
ATOM 2295 C CA . LEU B 1 143 ? 27.906 0.899 22.406 1 85.69 143 LEU B CA 1
ATOM 2296 C C . LEU B 1 143 ? 27.828 -0.494 23.016 1 85.69 143 LEU B C 1
ATOM 2298 O O . LEU B 1 143 ? 28.234 -0.697 24.172 1 85.69 143 LEU B O 1
ATOM 2302 N N . ALA B 1 144 ? 27.297 -1.447 22.25 1 84.44 144 ALA B N 1
ATOM 2303 C CA . ALA B 1 144 ? 27.234 -2.83 22.719 1 84.44 144 ALA B CA 1
ATOM 2304 C C . ALA B 1 144 ? 28.625 -3.408 22.938 1 84.44 144 ALA B C 1
ATOM 2306 O O . ALA B 1 144 ? 28.875 -4.09 23.922 1 84.44 144 ALA B O 1
ATOM 2307 N N . ASP B 1 145 ? 29.484 -3.084 22.078 1 85.44 145 ASP B N 1
ATOM 2308 C CA . ASP B 1 145 ? 30.875 -3.545 22.188 1 85.44 145 ASP B CA 1
ATOM 2309 C C . ASP B 1 145 ? 31.562 -2.93 23.391 1 85.44 145 ASP B C 1
ATOM 2311 O O . ASP B 1 145 ? 32.312 -3.607 24.094 1 85.44 145 ASP B O 1
ATOM 2315 N N . GLN B 1 146 ? 31.312 -1.692 23.672 1 80.38 146 GLN B N 1
ATOM 2316 C CA . GLN B 1 146 ? 31.906 -1.007 24.828 1 80.38 146 GLN B CA 1
ATOM 2317 C C . GLN B 1 146 ? 31.328 -1.543 26.141 1 80.38 146 GLN B C 1
ATOM 2319 O O . GLN B 1 146 ? 32.062 -1.712 27.109 1 80.38 146 GLN B O 1
ATOM 2324 N N . ALA B 1 147 ? 30.078 -1.781 26.141 1 84.62 147 ALA B N 1
ATOM 2325 C CA . ALA B 1 147 ? 29.438 -2.357 27.328 1 84.62 147 ALA B CA 1
ATOM 2326 C C . ALA B 1 147 ? 29.984 -3.75 27.625 1 84.62 147 ALA B C 1
ATOM 2328 O O . ALA B 1 147 ? 30.219 -4.102 28.781 1 84.62 147 ALA B O 1
ATOM 2329 N N . GLN B 1 148 ? 30.156 -4.43 26.484 1 76.94 148 GLN B N 1
ATOM 2330 C CA . GLN B 1 148 ? 30.75 -5.754 26.641 1 76.94 148 GLN B CA 1
ATOM 2331 C C . GLN B 1 148 ? 32.188 -5.66 27.156 1 76.94 148 GLN B C 1
ATOM 2333 O O . GLN B 1 148 ? 32.594 -6.477 27.984 1 76.94 148 GLN B O 1
ATOM 2338 N N . LYS B 1 149 ? 32.719 -4.586 26.859 1 76.25 149 LYS B N 1
ATOM 2339 C CA . LYS B 1 149 ? 34.094 -4.402 27.312 1 76.25 149 LYS B CA 1
ATOM 2340 C C . LYS B 1 149 ? 34.156 -3.926 28.766 1 76.25 149 LYS B C 1
ATOM 2342 O O . LYS B 1 149 ? 35.031 -4.312 29.516 1 76.25 149 LYS B O 1
ATOM 2347 N N . LEU B 1 150 ? 33.125 -3.068 28.953 1 70.38 150 LEU B N 1
ATOM 2348 C CA . LEU B 1 150 ? 33.062 -2.584 30.328 1 70.38 150 LEU B CA 1
ATOM 2349 C C . LEU B 1 150 ? 32.438 -3.623 31.25 1 70.38 150 LEU B C 1
ATOM 2351 O O . LEU B 1 150 ? 32.625 -3.584 32.469 1 70.38 150 LEU B O 1
ATOM 2355 N N . GLY B 1 151 ? 31.391 -4.41 30.875 1 63.25 151 GLY B N 1
ATOM 2356 C CA . GLY B 1 151 ? 30.906 -5.566 31.625 1 63.25 151 GLY B CA 1
ATOM 2357 C C . GLY B 1 151 ? 31.922 -6.695 31.688 1 63.25 151 GLY B C 1
ATOM 2358 O O . GLY B 1 151 ? 32.625 -6.949 30.703 1 63.25 151 GLY B O 1
ATOM 2359 N N . LEU B 1 152 ? 32.344 -7.316 33.156 1 49.72 152 LEU B N 1
ATOM 2360 C CA . LEU B 1 152 ? 33.312 -8.289 33.688 1 49.72 152 LEU B CA 1
ATOM 2361 C C . LEU B 1 152 ? 33.25 -9.586 32.875 1 49.72 152 LEU B C 1
ATOM 2363 O O . LEU B 1 152 ? 32.188 -10.047 32.5 1 49.72 152 LEU B O 1
ATOM 2367 N N . GLY B 1 153 ? 34.125 -9.992 31.969 1 43.56 153 GLY B N 1
ATOM 2368 C CA . GLY B 1 153 ? 34.688 -11.305 31.719 1 43.56 153 GLY B CA 1
ATOM 2369 C C . GLY B 1 153 ? 34.344 -12.32 32.781 1 43.56 153 GLY B C 1
ATOM 2370 O O . GLY B 1 153 ? 35.094 -12.531 33.75 1 43.56 153 GLY B O 1
ATOM 2371 N N . TYR B 1 154 ? 33 -12.352 33.438 1 35.53 154 TYR B N 1
ATOM 2372 C CA . TYR B 1 154 ? 32.906 -13.719 33.938 1 35.53 154 TYR B CA 1
ATOM 2373 C C . TYR B 1 154 ? 32.75 -14.711 32.781 1 35.53 154 TYR B C 1
ATOM 2375 O O . TYR B 1 154 ? 32.219 -14.367 31.719 1 35.53 154 TYR B O 1
#

Organism: NCBI:txid471575

pLDDT: mean 87.85, std 13.9, range [29.17, 98.38]

Nearest PDB structures (foldseek):
  6ama-assembly1_A  TM=9.049E-01  e=5.202E-02  Streptomyces venezuelae
  6ama-assembly1_B  TM=8.734E-01  e=8.077E-02  Streptomyces venezuelae
  4j2n-assembly1_A  TM=9.339E-01  e=4.138E-01  Pukovnikvirus pukovnik
  2zhh-assembly1_A-2  TM=7.706E-01  e=2.208E-01  Escherichia coli K-12
  5i44-assembly4_I-2  TM=8.045E-01  e=2.666E-01  Bacillus subtilis subsp. subtilis str. 168